Protein AF-A0A0F9HI04-F1 (afdb_monomer_lite)

pLDDT: mean 81.43, std 19.51, range [29.95, 98.75]

InterPro domains:
  IPR023366 ATP synthase subunit alpha, N-terminal domain-like superfamily [G3DSA:2.40.30.20] (235-305)
  IPR032418 Ubiquitin-activating enzyme E1, FCCH domain [PF16190] (52-118)
  IPR042302 Ubiquitin-activating enzyme E1, FCCH domain superfamily [G3DSA:2.40.30.180] (39-117)

Sequence (315 aa):
MAFERSVTNTYALSFENLRIRVFKGDADGSTNGDRIYETAINVDAITLPSGAVITISTDGSHGYETGDTVKFTSIGGTSELNGNEYVITRVDPDDFTLDGTDGDDFTAFTSGGTAKKVLEIHSPYLTADIPNLKVEHSADVMYITHSDYEPRRLSRTSDTAWTLEVTDIRTGPFREQNTDVNLTIAVAEIGGGGLAVDASVTLTAAGTNNTPFDSSTTAGHLPNESTTAITVFADYNGTVAGTTSVTAASHGLSTGDVVRISGTTSYNGQFTITKIDANDFHIFITFVADDATGEVVDVTAKSQTGALFKIVYAS

Organism: NCBI:txid412755

Secondary structure (DSSP, 8-state):
------SS-EEEEEEETTEEEEEEEPTTS--EEEEPB---EEEEEEE--TTS--EEEESS-----TT-EEEEES-BS-GGGBT-EEEEEE-SSSEEEETT--GGGSPPP-B-EEEEEB-EEE----TTTGGG-EEEEETTEEEEEETTEEEEEEEESSSS-EEEEE----SSSPPPP---TTS------SSSS-PPTTPPP-----STT-TT--TT-----------EEE-EEEE-TTTSTT-EEEE-TT----TT-EEEEES-SS--EEEE-EE-SSSEEEESS---SS---EEEEE-----------------

Foldseek 3Di:
DDPDFDLQWDWDWDDAFQKIWIFTAHSVNPDRGHFDWDDKFKFADWDADPPAWIKTFTPWFDPDAQQWKKAWDDFPQQCVRHPDIFGWHDDDRGMITGPPDGSVVTGDGDGMGIMTTGQMDGDNDGRVCVVQWDWDDDRQWIWIDDPVDAIWIWGDDDSRDIDIDRDDPVDDPDDPPPPDPVPDDDDDDPPPPDDDVPDDDDDDQDDPPSPPDDPPDPPDDPPDFDKFKWDDWAFPCVPPNQKIKTFGAQPVDAQQFWKAKDPKDPRGGIFRWHDPDRGMIMGRHGDDPRIDMTIITGPGPPPPPDDPPDDDDDD

Radius of gyration: 34.2 Å; chains: 1; bounding box: 74×44×92 Å

Structure (mmCIF, N/CA/C/O backbone):
data_AF-A0A0F9HI04-F1
#
_entry.id   AF-A0A0F9HI04-F1
#
loop_
_atom_site.group_PDB
_atom_site.id
_atom_site.type_symbol
_atom_site.label_atom_id
_atom_site.label_alt_id
_atom_site.label_comp_id
_atom_site.label_asym_id
_atom_site.label_entity_id
_atom_site.label_seq_id
_atom_site.pdbx_PDB_ins_code
_atom_site.Cartn_x
_atom_site.Cartn_y
_atom_site.Cartn_z
_atom_site.occupancy
_atom_site.B_iso_or_equiv
_atom_site.auth_seq_id
_atom_site.auth_comp_id
_atom_site.auth_asym_id
_atom_site.auth_atom_id
_atom_site.pdbx_PDB_model_num
ATOM 1 N N . MET A 1 1 ? 28.893 18.746 6.174 1.00 32.84 1 MET A N 1
ATOM 2 C CA . MET A 1 1 ? 27.610 18.570 6.881 1.00 32.84 1 MET A CA 1
ATOM 3 C C . MET A 1 1 ? 27.292 17.090 6.827 1.00 32.84 1 MET A C 1
ATOM 5 O O . MET A 1 1 ? 27.262 16.551 5.729 1.00 32.84 1 MET A O 1
ATOM 9 N N . ALA A 1 2 ? 27.225 16.423 7.978 1.00 29.95 2 ALA A N 1
ATOM 10 C CA . ALA A 1 2 ? 26.912 14.999 8.049 1.00 29.95 2 ALA A CA 1
ATOM 11 C C . ALA A 1 2 ? 25.396 14.809 7.910 1.00 29.95 2 ALA A C 1
ATOM 13 O O . ALA A 1 2 ? 24.624 15.633 8.395 1.00 29.95 2 ALA A O 1
ATOM 14 N N . PHE A 1 3 ? 24.981 13.750 7.222 1.00 29.98 3 PHE A N 1
ATOM 15 C CA . PHE A 1 3 ? 23.580 13.359 7.119 1.00 29.98 3 PHE A CA 1
ATOM 16 C C . PHE A 1 3 ? 23.172 12.718 8.454 1.00 29.98 3 PHE A C 1
ATOM 18 O O . PHE A 1 3 ? 23.361 11.520 8.657 1.00 29.98 3 PHE A O 1
ATOM 25 N N . GLU A 1 4 ? 22.705 13.517 9.412 1.00 36.00 4 GLU A N 1
ATOM 26 C CA . GLU A 1 4 ? 22.166 12.992 10.668 1.00 36.00 4 GLU A CA 1
ATOM 27 C C . GLU A 1 4 ? 20.695 12.614 10.465 1.00 36.00 4 GLU A C 1
ATOM 29 O O . GLU A 1 4 ? 19.841 13.461 10.206 1.00 36.00 4 GLU A O 1
ATOM 34 N N . ARG A 1 5 ? 20.403 11.311 10.553 1.00 46.19 5 ARG A N 1
ATOM 35 C CA . ARG A 1 5 ? 19.033 10.784 10.615 1.00 46.19 5 ARG A CA 1
ATOM 36 C C . ARG A 1 5 ? 18.274 11.458 11.767 1.00 46.19 5 ARG A C 1
ATOM 38 O O . ARG A 1 5 ? 18.822 11.589 12.860 1.00 46.19 5 ARG A O 1
ATOM 45 N N . SER A 1 6 ? 17.021 11.861 11.543 1.00 49.56 6 SER A N 1
ATOM 46 C CA . SER A 1 6 ? 16.173 12.398 12.616 1.00 49.56 6 SER A CA 1
ATOM 47 C C . SER A 1 6 ? 16.015 11.351 13.721 1.00 49.56 6 SER A C 1
ATOM 49 O O . SER A 1 6 ? 15.571 10.237 13.460 1.00 49.56 6 SER A O 1
ATOM 51 N N . VAL A 1 7 ? 16.383 11.709 14.952 1.00 51.72 7 VAL A N 1
ATOM 52 C CA . VAL A 1 7 ? 16.162 10.887 16.158 1.00 51.72 7 VAL A CA 1
ATOM 53 C C . VAL A 1 7 ? 14.795 11.150 16.803 1.00 51.72 7 VAL A C 1
ATOM 55 O O . VAL A 1 7 ? 14.449 10.516 17.789 1.00 51.72 7 VAL A O 1
ATOM 58 N N . THR A 1 8 ? 14.013 12.093 16.266 1.00 55.59 8 THR A N 1
ATOM 59 C CA . THR A 1 8 ? 12.757 12.569 16.873 1.00 55.59 8 THR A CA 1
ATOM 60 C C . THR A 1 8 ? 11.528 11.780 16.415 1.00 55.59 8 THR A C 1
ATOM 62 O O . THR A 1 8 ? 10.501 11.812 17.081 1.00 55.59 8 THR A O 1
ATOM 65 N N . ASN A 1 9 ? 11.618 11.073 15.285 1.00 64.56 9 ASN A N 1
ATOM 66 C CA . ASN A 1 9 ? 10.547 10.240 14.743 1.00 64.56 9 ASN A CA 1
ATOM 67 C C . ASN A 1 9 ? 11.081 8.831 14.492 1.00 64.56 9 ASN A C 1
ATOM 69 O O . ASN A 1 9 ? 11.587 8.533 13.411 1.00 64.56 9 ASN A O 1
ATOM 73 N N . THR A 1 10 ? 10.967 7.974 15.500 1.00 74.56 10 THR A N 1
ATOM 74 C CA . THR A 1 10 ? 11.297 6.553 15.373 1.00 74.56 10 THR A CA 1
ATOM 75 C C . THR A 1 10 ? 10.011 5.778 15.120 1.00 74.56 10 THR A C 1
ATOM 77 O O . THR A 1 10 ? 9.018 5.999 15.807 1.00 74.56 10 THR A O 1
ATOM 80 N N . TYR A 1 11 ? 10.017 4.874 14.142 1.00 81.56 11 TYR A N 1
ATOM 81 C CA . TYR A 1 11 ? 8.892 3.984 13.861 1.00 81.56 11 TYR A CA 1
ATOM 82 C C . TYR A 1 11 ? 9.339 2.532 13.954 1.00 81.56 11 TYR A C 1
ATOM 84 O O . TYR A 1 11 ? 10.427 2.188 13.492 1.00 81.56 11 TYR A O 1
ATOM 92 N N . ALA A 1 12 ? 8.478 1.686 14.508 1.00 83.62 12 ALA A N 1
ATOM 93 C CA . ALA A 1 12 ? 8.595 0.241 14.406 1.00 83.62 12 ALA A CA 1
ATOM 94 C C . ALA A 1 12 ? 7.476 -0.295 13.506 1.00 83.62 12 ALA A C 1
ATOM 96 O O . ALA A 1 12 ? 6.365 0.239 13.486 1.00 83.62 12 ALA A O 1
ATOM 97 N N . LEU A 1 13 ? 7.785 -1.346 12.751 1.00 88.81 13 LEU A N 1
ATOM 98 C CA . LEU A 1 13 ? 6.846 -2.014 11.857 1.00 88.81 13 LEU A CA 1
ATOM 99 C C . LEU A 1 13 ? 6.655 -3.457 12.319 1.00 88.81 13 LEU A C 1
ATOM 101 O O . LEU A 1 13 ? 7.635 -4.152 12.584 1.00 88.81 13 LEU A O 1
ATOM 105 N N . SER A 1 14 ? 5.404 -3.910 12.377 1.00 88.94 14 SER A N 1
ATOM 106 C CA . SER A 1 14 ? 5.073 -5.328 12.537 1.00 88.94 14 SER A CA 1
ATOM 107 C C . SER A 1 14 ? 4.536 -5.854 11.217 1.00 88.94 14 SER A C 1
ATOM 109 O O . SER A 1 14 ? 3.508 -5.378 10.736 1.00 88.94 14 SER A O 1
ATOM 111 N N . PHE A 1 15 ? 5.242 -6.817 10.632 1.00 91.94 15 PHE A N 1
ATOM 112 C CA . PHE A 1 15 ? 4.765 -7.568 9.479 1.00 91.94 15 PHE A CA 1
ATOM 113 C C . PHE A 1 15 ? 3.922 -8.733 9.993 1.00 91.94 15 PHE A C 1
ATOM 115 O O . PHE A 1 15 ? 4.396 -9.552 10.781 1.00 91.94 15 PHE A O 1
ATOM 122 N N . GLU A 1 16 ? 2.676 -8.807 9.541 1.00 89.81 16 GLU A N 1
ATOM 123 C CA . GLU A 1 16 ? 1.731 -9.874 9.863 1.00 89.81 16 GLU A CA 1
ATOM 124 C C . GLU A 1 16 ? 1.132 -10.442 8.572 1.00 89.81 16 GLU A C 1
ATOM 126 O O . GLU A 1 16 ? 1.406 -9.958 7.472 1.00 89.81 16 GLU A O 1
ATOM 131 N N . ASN A 1 17 ? 0.297 -11.476 8.696 1.00 92.44 17 ASN A N 1
ATOM 132 C CA . ASN A 1 17 ? -0.396 -12.046 7.548 1.00 92.44 17 ASN A CA 1
ATOM 133 C C . ASN A 1 17 ? -1.171 -10.966 6.783 1.00 92.44 17 ASN A C 1
ATOM 135 O O . ASN A 1 17 ? -2.138 -10.414 7.307 1.00 92.44 17 ASN A O 1
ATOM 139 N N . LEU A 1 18 ? -0.771 -10.708 5.541 1.00 93.44 18 LEU A N 1
ATOM 140 C CA . LEU A 1 18 ? -1.416 -9.784 4.609 1.00 93.44 18 LEU A CA 1
ATOM 141 C C . LEU A 1 18 ? -1.506 -8.318 5.073 1.00 93.44 18 LEU A C 1
ATOM 143 O O . LEU A 1 18 ? -2.248 -7.524 4.488 1.00 93.44 18 LEU A O 1
ATOM 147 N N . ARG A 1 19 ? -0.728 -7.910 6.087 1.00 92.44 19 ARG A N 1
ATOM 148 C CA . ARG A 1 19 ? -0.731 -6.524 6.586 1.00 92.44 19 ARG A CA 1
ATOM 149 C C . ARG A 1 19 ? 0.567 -6.104 7.270 1.00 92.44 19 ARG A C 1
ATOM 151 O O . ARG A 1 19 ? 1.323 -6.933 7.768 1.00 92.44 19 ARG A O 1
ATOM 158 N N . ILE A 1 20 ? 0.792 -4.796 7.330 1.00 93.38 20 ILE A N 1
ATOM 159 C CA . ILE A 1 20 ? 1.871 -4.157 8.087 1.00 93.38 20 ILE A CA 1
ATOM 160 C C . ILE A 1 20 ? 1.242 -3.160 9.063 1.00 93.38 20 ILE A C 1
ATOM 162 O O . ILE A 1 20 ? 0.434 -2.324 8.659 1.00 93.38 20 ILE A O 1
ATOM 166 N N . ARG A 1 21 ? 1.625 -3.234 10.340 1.00 89.12 21 ARG A N 1
ATOM 167 C CA . ARG A 1 21 ? 1.218 -2.279 11.383 1.00 89.12 21 ARG A CA 1
ATOM 168 C C . ARG A 1 21 ? 2.353 -1.336 11.734 1.00 89.12 21 ARG A C 1
ATOM 170 O O . ARG A 1 21 ? 3.513 -1.749 11.761 1.00 89.12 21 ARG A O 1
ATOM 177 N N . VAL A 1 22 ? 1.998 -0.094 12.051 1.00 88.88 22 VAL A N 1
ATOM 178 C CA . VAL A 1 22 ? 2.948 0.971 12.380 1.00 88.88 22 VAL A CA 1
ATOM 179 C C . VAL A 1 22 ? 2.833 1.350 13.852 1.00 88.88 22 VAL A C 1
ATOM 181 O O . VAL A 1 22 ? 1.741 1.582 14.372 1.00 88.88 22 VAL A O 1
ATOM 184 N N . PHE A 1 23 ? 3.983 1.453 14.507 1.00 85.69 23 PHE A N 1
ATOM 185 C CA . PHE A 1 23 ? 4.125 1.890 15.888 1.00 85.69 23 PHE A CA 1
ATOM 186 C C . PHE A 1 23 ? 5.043 3.103 15.911 1.00 85.69 23 PHE A C 1
ATOM 188 O O . PHE A 1 23 ? 6.083 3.103 15.246 1.00 85.69 23 PHE A O 1
ATOM 195 N N . LYS A 1 24 ? 4.677 4.134 16.668 1.00 80.31 24 LYS A N 1
ATOM 196 C CA . LYS A 1 24 ? 5.524 5.311 16.860 1.00 80.31 24 LYS A CA 1
ATOM 197 C C . LYS A 1 24 ? 6.297 5.147 18.164 1.00 80.31 24 LYS A C 1
ATOM 199 O O . LYS A 1 24 ? 5.698 4.934 19.212 1.00 80.31 24 LYS A O 1
ATOM 204 N N . GLY A 1 25 ? 7.620 5.206 18.080 1.00 70.88 25 GLY A N 1
ATOM 205 C CA . GLY A 1 25 ? 8.491 5.266 19.246 1.00 70.88 25 GLY A CA 1
ATOM 206 C C . GLY A 1 25 ? 8.497 6.669 19.843 1.00 70.88 25 GLY A C 1
ATOM 207 O O . GLY A 1 25 ? 8.408 7.663 19.113 1.00 70.88 25 GLY A O 1
ATOM 208 N N . ASP A 1 26 ? 8.627 6.741 21.163 1.00 64.62 26 ASP A N 1
ATOM 209 C CA . ASP A 1 26 ? 8.771 8.013 21.864 1.00 64.62 26 ASP A CA 1
ATOM 210 C C . ASP A 1 26 ? 10.111 8.683 21.534 1.00 64.62 26 ASP A C 1
ATOM 212 O O . ASP A 1 26 ? 11.104 8.031 21.196 1.00 64.62 26 ASP A O 1
ATOM 216 N N . ALA A 1 27 ? 10.145 10.014 21.646 1.00 57.53 27 ALA A N 1
ATOM 217 C CA . ALA A 1 27 ? 11.319 10.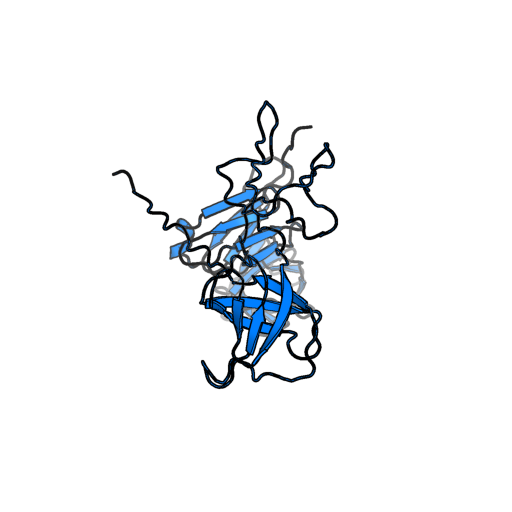827 21.320 1.00 57.53 27 ALA A CA 1
ATOM 218 C C . ALA A 1 27 ? 12.558 10.508 22.185 1.00 57.53 27 ALA A C 1
ATOM 220 O O . ALA A 1 27 ? 13.668 10.895 21.821 1.00 57.53 27 ALA A O 1
ATOM 221 N N . ASP A 1 28 ? 12.380 9.824 23.319 1.00 57.31 28 ASP A N 1
ATOM 222 C CA . ASP A 1 28 ? 13.443 9.420 24.244 1.00 57.31 28 ASP A CA 1
ATOM 223 C C . ASP A 1 28 ? 13.901 7.956 24.068 1.00 57.31 28 ASP A C 1
ATOM 225 O O . ASP A 1 28 ? 14.837 7.525 24.743 1.00 57.31 28 ASP A O 1
ATOM 229 N N . GLY A 1 29 ? 13.280 7.194 23.157 1.00 55.16 29 GLY A N 1
ATOM 230 C CA . GLY A 1 29 ? 13.602 5.785 22.908 1.00 55.16 29 GLY A CA 1
ATOM 231 C C . GLY A 1 29 ? 13.249 4.830 24.057 1.00 55.16 29 GLY A C 1
ATOM 232 O O . GLY A 1 29 ? 13.703 3.687 24.045 1.00 55.16 29 GLY A O 1
ATOM 233 N N . SER A 1 30 ? 12.467 5.281 25.044 1.00 53.16 30 SER A N 1
ATOM 234 C CA . SER A 1 30 ? 12.086 4.513 26.239 1.00 53.16 30 SER A CA 1
ATOM 235 C C . SER A 1 30 ? 11.068 3.402 25.941 1.00 53.16 30 SER A C 1
ATOM 237 O O . SER A 1 30 ? 11.031 2.379 26.630 1.00 53.16 30 SER A O 1
ATOM 239 N N . THR A 1 31 ? 10.280 3.554 24.874 1.00 51.88 31 THR A N 1
ATOM 240 C CA . THR A 1 31 ? 9.170 2.653 24.545 1.00 51.88 31 THR A CA 1
ATOM 241 C C . THR A 1 31 ? 9.082 2.391 23.037 1.00 51.88 31 THR A C 1
ATOM 243 O O . THR A 1 31 ? 8.932 3.310 22.235 1.00 51.88 31 THR A O 1
ATOM 246 N N . ASN A 1 32 ? 9.119 1.111 22.644 1.00 53.75 32 ASN A N 1
ATOM 247 C CA . ASN A 1 32 ? 8.351 0.639 21.486 1.00 53.75 32 ASN A CA 1
ATOM 248 C C . ASN A 1 32 ? 6.916 0.491 22.015 1.00 53.75 32 ASN A C 1
ATOM 250 O O . ASN A 1 32 ? 6.660 -0.446 22.759 1.00 53.75 32 ASN A O 1
ATOM 254 N N . GLY A 1 33 ? 5.933 1.345 21.796 1.00 63.59 33 GLY A N 1
ATOM 255 C CA . GLY A 1 33 ? 5.662 2.334 20.772 1.00 63.59 33 GLY A CA 1
ATOM 256 C C . GLY A 1 33 ? 4.143 2.256 20.619 1.00 63.59 33 GLY A C 1
ATOM 257 O O . GLY A 1 33 ? 3.611 1.156 20.445 1.00 63.59 33 GLY A O 1
ATOM 258 N N . ASP A 1 34 ? 3.423 3.361 20.772 1.00 74.25 34 ASP A N 1
ATOM 259 C CA . ASP A 1 34 ? 1.970 3.320 20.617 1.00 74.25 34 ASP A CA 1
ATOM 260 C C . ASP A 1 34 ? 1.629 2.988 19.161 1.00 74.25 34 ASP A C 1
ATOM 262 O O . ASP A 1 34 ? 2.276 3.468 18.220 1.00 74.25 34 ASP A O 1
ATOM 266 N N . ARG A 1 35 ? 0.602 2.151 18.964 1.00 86.81 35 ARG A N 1
ATOM 267 C CA . ARG A 1 35 ? 0.029 1.943 17.631 1.00 86.81 35 ARG A CA 1
ATOM 268 C C . ARG A 1 35 ? -0.376 3.285 17.043 1.00 86.81 35 ARG A C 1
ATOM 270 O O . ARG A 1 35 ? -0.887 4.157 17.747 1.00 86.81 35 ARG A O 1
ATOM 277 N N . ILE A 1 36 ? -0.182 3.432 15.742 1.00 90.75 36 ILE A N 1
ATOM 278 C CA . ILE A 1 36 ? -0.755 4.556 15.013 1.00 90.75 36 ILE A CA 1
ATOM 279 C C . ILE A 1 36 ? -2.204 4.226 14.684 1.00 90.75 36 ILE A C 1
ATOM 281 O O . ILE A 1 36 ? -2.541 3.086 14.370 1.00 90.75 36 ILE A O 1
ATOM 285 N N . TYR A 1 37 ? -3.056 5.236 14.780 1.00 93.00 37 TYR A N 1
ATOM 286 C CA . TYR A 1 37 ? -4.473 5.131 14.478 1.00 93.00 37 TYR A CA 1
ATOM 287 C C . TYR A 1 37 ? -4.823 6.092 13.350 1.00 93.00 37 TYR A C 1
ATOM 289 O O . TYR A 1 37 ? -4.182 7.133 13.184 1.00 93.00 37 TYR A O 1
ATOM 297 N N . GLU A 1 38 ? -5.859 5.743 12.603 1.00 94.19 38 GLU A N 1
ATOM 298 C CA . GLU A 1 38 ? -6.522 6.645 11.674 1.00 94.19 38 GLU A CA 1
ATOM 299 C C . GLU A 1 38 ? -7.247 7.773 12.428 1.00 94.19 38 GLU A C 1
ATOM 301 O O . GLU A 1 38 ? -7.284 7.823 13.666 1.00 94.19 38 GLU A O 1
ATOM 306 N N . THR A 1 39 ? -7.805 8.720 11.674 1.00 93.75 39 THR A N 1
ATOM 307 C CA . THR A 1 39 ? -8.600 9.807 12.243 1.00 93.75 39 THR A CA 1
ATOM 308 C C . THR A 1 39 ? -9.768 9.239 13.043 1.00 93.75 39 THR A C 1
ATOM 310 O O . THR A 1 39 ? -10.487 8.359 12.581 1.00 93.75 39 THR A O 1
ATOM 313 N N . ALA A 1 40 ? -9.942 9.748 14.261 1.00 96.12 40 ALA A N 1
ATOM 314 C CA . ALA A 1 40 ? -11.027 9.323 15.126 1.00 96.12 40 ALA A CA 1
ATOM 315 C C . ALA A 1 40 ? -12.386 9.789 14.585 1.00 96.12 40 ALA A C 1
ATOM 317 O O . ALA A 1 40 ? -12.504 10.904 14.075 1.00 96.12 40 ALA A O 1
ATOM 318 N N . ILE A 1 41 ? -13.400 8.950 14.771 1.00 97.31 41 ILE A N 1
ATOM 319 C CA . ILE A 1 41 ? -14.811 9.244 14.503 1.00 97.31 41 ILE A CA 1
ATOM 320 C C . ILE A 1 41 ? -15.584 9.285 15.821 1.00 97.31 41 ILE A C 1
ATOM 322 O O . ILE A 1 41 ? -15.122 8.723 16.823 1.00 97.31 41 ILE A O 1
ATOM 326 N N . ASN A 1 42 ? -16.749 9.933 15.840 1.00 98.38 42 ASN A N 1
ATOM 327 C CA . ASN A 1 42 ? -17.548 10.007 17.057 1.00 98.38 42 ASN A CA 1
ATOM 328 C C . ASN A 1 42 ? -18.474 8.793 17.174 1.00 98.38 42 ASN A C 1
ATOM 330 O O . ASN A 1 42 ? -19.027 8.297 16.194 1.00 98.38 42 ASN A O 1
ATOM 334 N N . VAL A 1 43 ? -18.648 8.332 18.409 1.00 98.44 43 VAL A N 1
ATOM 335 C CA . VAL A 1 43 ? -19.658 7.336 18.771 1.00 98.44 43 VAL A CA 1
ATOM 336 C C . VAL A 1 43 ? -20.919 8.081 19.193 1.00 98.44 43 VAL A C 1
ATOM 338 O O . VAL A 1 43 ? -20.863 8.879 20.133 1.00 98.44 43 VAL A O 1
ATOM 341 N N . ASP A 1 44 ? -22.031 7.814 18.511 1.00 98.12 44 ASP A N 1
ATOM 342 C CA . ASP A 1 44 ? -23.338 8.425 18.774 1.00 98.12 44 ASP A CA 1
ATOM 343 C C . ASP A 1 44 ? -24.127 7.617 19.813 1.00 98.12 44 ASP A C 1
ATOM 345 O O . ASP A 1 44 ? -24.633 8.167 20.795 1.00 98.12 44 ASP A O 1
ATOM 349 N N . ALA A 1 45 ? -24.151 6.290 19.660 1.00 98.25 45 ALA A N 1
ATOM 350 C CA . ALA A 1 45 ? -24.859 5.396 20.566 1.00 98.25 45 ALA A CA 1
ATOM 351 C C . ALA A 1 45 ? -24.145 4.052 20.751 1.00 98.25 45 ALA A C 1
ATOM 353 O O . ALA A 1 45 ? -23.373 3.599 19.907 1.00 98.25 45 ALA A O 1
ATOM 354 N N . ILE A 1 46 ? -24.434 3.398 21.876 1.00 98.50 46 ILE A N 1
ATOM 355 C CA . ILE A 1 46 ? -24.022 2.023 22.157 1.00 98.50 46 ILE A CA 1
ATOM 356 C C . ILE A 1 46 ? -25.249 1.248 22.631 1.00 98.50 46 ILE A C 1
ATOM 358 O O . ILE A 1 46 ? -25.895 1.629 23.610 1.00 98.50 46 ILE A O 1
ATOM 362 N N . THR A 1 47 ? -25.554 0.147 21.948 1.00 98.06 47 THR A N 1
ATOM 363 C CA . THR A 1 47 ? -26.650 -0.759 22.306 1.00 98.06 47 THR A CA 1
ATOM 364 C C . THR A 1 47 ? -26.083 -2.011 22.968 1.00 98.06 47 THR A C 1
ATOM 366 O O . THR A 1 47 ? -25.265 -2.715 22.377 1.00 98.06 47 THR A O 1
ATOM 369 N N . LEU A 1 48 ? -26.541 -2.291 24.193 1.00 97.56 48 LEU A N 1
ATOM 370 C CA . LEU A 1 48 ? -26.073 -3.385 25.056 1.00 97.56 48 LEU A CA 1
ATOM 371 C C . LEU A 1 48 ? -27.212 -4.386 25.325 1.00 97.56 48 LEU A C 1
ATOM 373 O O . LEU A 1 48 ? -27.819 -4.359 26.399 1.00 97.56 48 LEU A O 1
ATOM 377 N N . PRO A 1 49 ? -27.594 -5.223 24.348 1.00 95.81 49 PRO A N 1
ATOM 378 C CA . PRO A 1 49 ? -28.622 -6.230 24.570 1.00 95.81 49 PRO A CA 1
ATOM 379 C C . PRO A 1 49 ? -28.071 -7.352 25.465 1.00 95.81 49 PRO A C 1
ATOM 381 O O . PRO A 1 49 ? -27.027 -7.926 25.176 1.00 95.81 49 PRO A O 1
ATOM 384 N N . SER A 1 50 ? -28.782 -7.685 26.546 1.00 95.56 50 SER A N 1
ATOM 385 C CA . SER A 1 50 ? -28.357 -8.757 27.460 1.00 95.56 50 SER A CA 1
ATOM 386 C C . SER A 1 50 ? -28.261 -10.106 26.735 1.00 95.56 50 SER A C 1
ATOM 388 O O . SER A 1 50 ? -29.176 -10.479 25.992 1.00 95.56 50 SER A O 1
ATOM 390 N N . GLY A 1 51 ? -27.147 -10.817 26.930 1.00 94.38 51 GLY A N 1
ATOM 391 C CA . GLY A 1 51 ? -26.816 -12.080 26.267 1.00 94.38 51 GLY A CA 1
ATOM 392 C C . GLY A 1 51 ? -26.609 -12.005 24.749 1.00 94.38 51 GLY A C 1
ATOM 393 O O . GLY A 1 51 ? -26.640 -13.044 24.084 1.00 94.38 51 GLY A O 1
ATOM 394 N N . ALA A 1 52 ? -26.457 -10.810 24.173 1.00 96.50 52 ALA A N 1
ATOM 395 C CA . ALA A 1 52 ? -26.251 -10.619 22.742 1.00 96.50 52 ALA A CA 1
ATOM 396 C C . ALA A 1 52 ? -25.144 -9.597 22.457 1.00 96.50 52 ALA A C 1
ATOM 398 O O . ALA A 1 52 ? -24.790 -8.780 23.303 1.00 96.50 52 ALA A O 1
ATOM 399 N N . VAL A 1 53 ? -24.592 -9.659 21.244 1.00 96.88 53 VAL A N 1
ATOM 400 C CA . VAL A 1 53 ? -23.445 -8.837 20.849 1.00 96.88 53 VAL A CA 1
ATOM 401 C C . VAL A 1 53 ? -23.750 -7.340 20.982 1.00 96.88 53 VAL A C 1
ATOM 403 O O . VAL A 1 53 ? -24.821 -6.861 20.597 1.00 96.88 53 VAL A O 1
ATOM 406 N N . ILE A 1 54 ? -22.789 -6.600 21.527 1.00 97.62 54 ILE A N 1
ATOM 407 C CA . ILE A 1 54 ? -22.810 -5.137 21.591 1.00 97.62 54 ILE A CA 1
ATOM 408 C C . ILE A 1 54 ? -22.808 -4.535 20.181 1.00 97.62 54 ILE A C 1
ATOM 410 O O . ILE A 1 54 ? -22.086 -4.998 19.300 1.00 97.62 54 ILE A O 1
ATOM 414 N N . THR A 1 55 ? -23.588 -3.472 19.976 1.00 98.25 55 THR A N 1
ATOM 415 C CA . THR A 1 55 ? -23.569 -2.669 18.740 1.00 98.25 55 THR A CA 1
ATOM 416 C C . THR A 1 55 ? -23.120 -1.246 19.047 1.00 98.25 55 THR A C 1
ATOM 418 O O . THR A 1 55 ? -23.606 -0.632 19.999 1.00 98.25 55 THR A O 1
ATOM 421 N N . ILE A 1 56 ? -22.196 -0.733 18.241 1.00 98.62 56 ILE A N 1
ATOM 422 C CA . ILE A 1 56 ? -21.696 0.638 18.269 1.00 98.62 56 ILE A CA 1
ATOM 423 C C . ILE A 1 56 ? -22.253 1.364 17.049 1.00 98.62 56 ILE A C 1
ATOM 425 O O . ILE A 1 56 ? -22.037 0.902 15.930 1.00 98.62 56 ILE A O 1
ATOM 429 N N . SER A 1 57 ? -22.908 2.498 17.283 1.00 98.38 57 SER A N 1
ATOM 430 C CA . SER A 1 57 ? -23.414 3.394 16.243 1.00 98.38 57 SER A CA 1
ATOM 431 C C . SER A 1 57 ? -22.602 4.681 16.226 1.00 98.38 57 SER A C 1
ATOM 433 O O . SER A 1 57 ? -22.346 5.279 17.280 1.00 98.38 57 SER A O 1
ATOM 435 N N . THR A 1 58 ? -22.185 5.121 15.045 1.00 98.31 58 THR A N 1
ATOM 436 C CA . THR A 1 58 ? -21.381 6.336 14.855 1.00 98.31 58 THR A CA 1
ATOM 437 C C . THR A 1 58 ? -22.232 7.496 14.346 1.00 98.31 58 THR A C 1
ATOM 439 O O . THR A 1 58 ? -23.331 7.304 13.838 1.00 98.31 58 THR A O 1
ATOM 442 N N . ASP A 1 59 ? -21.743 8.732 14.478 1.00 96.44 59 ASP A N 1
ATOM 443 C CA . ASP A 1 59 ? -22.475 9.947 14.061 1.00 96.44 59 ASP A CA 1
ATOM 444 C C . ASP A 1 59 ? -22.530 10.165 12.532 1.00 96.44 59 ASP A C 1
ATOM 446 O O . ASP A 1 59 ? -22.948 11.216 12.039 1.00 96.44 59 ASP A O 1
ATOM 450 N N . GLY A 1 60 ? -22.105 9.153 11.781 1.00 95.31 60 GLY A N 1
ATOM 451 C CA . GLY A 1 60 ? -22.082 9.065 10.333 1.00 95.31 60 GLY A CA 1
ATOM 452 C C . GLY A 1 60 ? -21.194 7.908 9.882 1.00 95.31 60 GLY A C 1
ATOM 453 O O . GLY A 1 60 ? -20.643 7.175 10.707 1.00 95.31 60 GLY A O 1
ATOM 454 N N . SER A 1 61 ? -21.020 7.787 8.565 1.00 96.94 61 SER A N 1
ATOM 455 C CA . SER A 1 61 ? -20.336 6.640 7.966 1.00 96.94 61 SER A CA 1
ATOM 456 C C . SER A 1 61 ? -18.897 6.498 8.462 1.00 96.94 61 SER A C 1
ATOM 458 O O . SER A 1 61 ? -18.066 7.377 8.226 1.00 96.94 61 SER A O 1
ATOM 460 N N . HIS A 1 62 ? -18.572 5.350 9.057 1.00 96.31 62 HIS A N 1
ATOM 461 C CA . HIS A 1 62 ? -17.279 5.105 9.698 1.00 96.31 62 HIS A CA 1
ATOM 462 C C . HIS A 1 62 ? -16.163 4.674 8.738 1.00 96.31 62 HIS A C 1
ATOM 464 O O . HIS A 1 62 ? -14.986 4.872 9.027 1.00 96.31 62 HIS A O 1
ATOM 470 N N . GLY A 1 63 ? -16.494 4.042 7.606 1.00 95.50 63 GLY A N 1
ATOM 471 C CA . GLY A 1 63 ? -15.506 3.534 6.636 1.00 95.50 63 GLY A CA 1
ATOM 472 C C . GLY A 1 63 ? -14.694 2.308 7.089 1.00 95.50 63 GLY A C 1
ATOM 473 O O . GLY A 1 63 ? -13.923 1.769 6.301 1.00 95.50 63 GLY A O 1
ATOM 474 N N . TYR A 1 64 ? -14.864 1.856 8.334 1.00 96.81 64 TYR A N 1
ATOM 475 C CA . TYR A 1 64 ? -14.333 0.582 8.832 1.00 96.81 64 TYR A CA 1
ATOM 476 C C . TYR A 1 64 ? -14.968 -0.639 8.157 1.00 96.81 64 TYR A C 1
ATOM 478 O O . TYR A 1 64 ? -16.121 -0.590 7.736 1.00 96.81 64 TYR A O 1
ATOM 486 N N . GLU A 1 65 ? -14.227 -1.743 8.119 1.00 96.38 65 GLU A N 1
ATOM 487 C CA . GLU A 1 65 ? -14.630 -3.035 7.568 1.00 96.38 65 GLU A CA 1
ATOM 488 C C . GLU A 1 65 ? -14.506 -4.158 8.613 1.00 96.38 65 GLU A C 1
ATOM 490 O O . GLU A 1 65 ? -13.814 -4.036 9.625 1.00 96.38 65 GLU A O 1
ATOM 495 N N . THR A 1 66 ? -15.180 -5.285 8.367 1.00 97.38 66 THR A N 1
ATOM 496 C CA . THR A 1 66 ? -15.090 -6.468 9.243 1.00 97.38 66 THR A CA 1
ATOM 497 C C . THR A 1 66 ? -13.643 -6.951 9.363 1.00 97.38 66 THR A C 1
ATOM 499 O O . THR A 1 66 ? -12.968 -7.158 8.354 1.00 97.38 66 THR A O 1
ATOM 502 N N . GLY A 1 67 ? -13.189 -7.179 10.596 1.00 95.12 67 GLY A N 1
ATOM 503 C CA . GLY A 1 67 ? -11.821 -7.574 10.932 1.00 95.12 67 GLY A CA 1
ATOM 504 C C . GLY A 1 67 ? -10.898 -6.410 11.309 1.00 95.12 67 GLY A C 1
ATOM 505 O O . GLY A 1 67 ? -9.788 -6.660 11.790 1.00 95.12 67 GLY A O 1
ATOM 506 N N . ASP A 1 68 ? -11.340 -5.159 11.145 1.00 96.06 68 ASP A N 1
ATOM 507 C CA . ASP A 1 68 ? -10.599 -3.996 11.632 1.00 96.06 68 ASP A CA 1
ATOM 508 C C . ASP A 1 68 ? -10.485 -4.011 13.163 1.00 96.06 68 ASP A C 1
ATOM 510 O O . ASP A 1 68 ? -11.333 -4.549 13.873 1.00 96.06 68 ASP A O 1
ATOM 514 N N . THR A 1 69 ? -9.413 -3.413 13.688 1.00 96.50 69 THR A N 1
ATOM 515 C CA . THR A 1 69 ? -9.217 -3.232 15.133 1.00 96.50 69 THR A CA 1
ATOM 516 C C . THR A 1 69 ? -9.418 -1.768 15.503 1.00 96.50 69 THR A C 1
ATOM 518 O O . THR A 1 69 ? -8.756 -0.897 14.938 1.00 96.50 69 THR A O 1
ATOM 521 N N . VAL A 1 70 ? -10.291 -1.487 16.471 1.00 97.75 70 VAL A N 1
ATOM 522 C CA . VAL A 1 70 ? -10.623 -0.124 16.912 1.00 97.75 70 VAL A CA 1
ATOM 523 C C . VAL A 1 70 ? -10.303 0.085 18.386 1.00 97.75 70 VAL A C 1
ATOM 525 O O . VAL A 1 70 ? -10.415 -0.836 19.193 1.00 97.75 70 VAL A O 1
ATOM 528 N N . LYS A 1 71 ? -9.929 1.315 18.744 1.00 96.81 71 LYS A N 1
ATOM 529 C CA . LYS A 1 71 ? -9.716 1.759 20.125 1.00 96.81 71 LYS A CA 1
ATOM 530 C C . LYS A 1 71 ? -10.700 2.856 20.493 1.00 96.81 71 LYS A C 1
ATOM 532 O O . LYS A 1 71 ? -10.895 3.791 19.715 1.00 96.81 71 LYS A O 1
ATOM 537 N N . PHE A 1 72 ? -11.241 2.778 21.705 1.00 97.75 72 PHE A N 1
ATOM 538 C CA . PHE A 1 72 ? -12.185 3.763 22.229 1.00 97.75 72 PHE A CA 1
ATOM 539 C C . PHE A 1 72 ? -11.523 4.758 23.180 1.00 97.75 72 PHE A C 1
ATOM 541 O O . PHE A 1 72 ? -10.545 4.452 23.874 1.00 97.75 72 PHE A O 1
ATOM 548 N N . THR A 1 73 ? -12.043 5.981 23.208 1.00 97.31 73 THR A N 1
ATOM 549 C CA . THR A 1 73 ? -11.613 7.033 24.132 1.00 97.31 73 THR A CA 1
ATOM 550 C C . THR A 1 73 ? -12.802 7.889 24.557 1.00 97.31 73 THR A C 1
ATOM 552 O O . THR A 1 73 ? -13.636 8.271 23.740 1.00 97.31 73 THR A O 1
ATOM 555 N N . SER A 1 74 ? -12.844 8.227 25.846 1.00 97.50 74 SER A N 1
ATOM 556 C CA . SER A 1 74 ? -13.842 9.112 26.455 1.00 97.50 74 SER A CA 1
ATOM 557 C C . SER A 1 74 ? -15.305 8.659 26.341 1.00 97.50 74 SER A C 1
ATOM 559 O O . SER A 1 74 ? -16.184 9.506 26.438 1.00 97.50 74 SER A O 1
ATOM 561 N N . ILE A 1 75 ? -15.579 7.358 26.191 1.00 98.31 75 ILE A N 1
ATOM 562 C CA . ILE A 1 75 ? -16.939 6.802 26.261 1.00 98.31 75 ILE A CA 1
ATOM 563 C C . ILE A 1 75 ? -17.481 6.941 27.688 1.00 98.31 75 ILE A C 1
ATOM 565 O O . ILE A 1 75 ? -16.832 6.503 28.646 1.00 98.31 75 ILE A O 1
ATOM 569 N N . GLY A 1 76 ? -18.657 7.554 27.832 1.00 97.81 76 GLY A N 1
ATOM 570 C CA . GLY A 1 76 ? -19.342 7.739 29.110 1.00 97.81 76 GLY A CA 1
ATOM 571 C C . GLY A 1 76 ? -20.315 6.605 29.427 1.00 97.81 76 GLY A C 1
ATOM 572 O O . GLY A 1 76 ? -21.053 6.128 28.564 1.00 97.81 76 GLY A O 1
ATOM 573 N N . GLY A 1 77 ? -20.351 6.190 30.695 1.00 97.19 77 GLY A N 1
ATOM 574 C CA . GLY A 1 77 ? -21.167 5.057 31.130 1.00 97.19 77 GLY A CA 1
ATOM 575 C C . GLY A 1 77 ? -20.409 3.759 30.903 1.00 97.19 77 GLY A C 1
ATOM 576 O O . GLY A 1 77 ? -19.779 3.286 31.841 1.00 97.19 77 GLY A O 1
ATOM 577 N N . THR A 1 78 ? -20.357 3.299 29.649 1.00 97.81 78 THR A N 1
ATOM 578 C CA . THR A 1 78 ? -19.645 2.102 29.144 1.00 97.81 78 THR A CA 1
ATOM 579 C C . THR A 1 78 ? -18.119 2.306 29.126 1.00 97.81 78 THR A C 1
ATOM 581 O O . THR A 1 78 ? -17.443 2.242 28.096 1.00 97.81 78 THR A O 1
ATOM 584 N N . SER A 1 79 ? -17.569 2.673 30.282 1.00 96.56 79 SER A N 1
ATOM 585 C CA . SER A 1 79 ? -16.199 3.166 30.435 1.00 96.56 79 SER A CA 1
ATOM 586 C C . SER A 1 79 ? -15.124 2.089 30.264 1.00 96.56 79 SER A C 1
ATOM 588 O O . SER A 1 79 ? -13.970 2.427 30.003 1.00 96.56 79 SER A O 1
ATOM 590 N N . GLU A 1 80 ? -15.501 0.814 30.351 1.00 97.06 80 GLU A N 1
ATOM 591 C CA . GLU A 1 80 ? -14.643 -0.363 30.189 1.00 97.06 80 GLU A CA 1
ATOM 592 C C . GLU A 1 80 ? -14.116 -0.506 28.750 1.00 97.06 80 GLU A C 1
ATOM 594 O O . GLU A 1 80 ? -13.105 -1.170 28.510 1.00 97.06 80 GLU A O 1
ATOM 599 N N . LEU A 1 81 ? -14.751 0.162 27.780 1.00 97.12 81 LEU A N 1
ATOM 600 C CA . LEU A 1 81 ? -14.228 0.267 26.417 1.00 97.12 81 LEU A CA 1
ATOM 601 C C . LEU A 1 81 ? -12.958 1.124 26.342 1.00 97.12 81 LEU A C 1
ATOM 603 O O . LEU A 1 81 ? -12.095 0.886 25.496 1.00 97.12 81 LEU A O 1
ATOM 607 N N . ASN A 1 82 ? -12.829 2.134 27.205 1.00 97.06 82 ASN A N 1
ATOM 608 C CA . ASN A 1 82 ? -11.795 3.152 27.067 1.00 97.06 82 ASN A CA 1
ATOM 609 C C . ASN A 1 82 ? -10.391 2.573 27.254 1.00 97.06 82 ASN A C 1
ATOM 611 O O . ASN A 1 82 ? -10.080 1.958 28.270 1.00 97.06 82 ASN A O 1
ATOM 615 N N . GLY A 1 83 ? -9.514 2.837 26.284 1.00 92.06 83 GLY A N 1
ATOM 616 C CA . GLY A 1 83 ? -8.125 2.377 26.317 1.00 92.06 83 GLY A CA 1
ATOM 617 C C . GLY A 1 83 ? -7.910 0.959 25.778 1.00 92.06 83 GLY A C 1
ATOM 618 O O . GLY A 1 83 ? -6.768 0.634 25.446 1.00 92.06 83 GLY A O 1
ATOM 619 N N . ASN A 1 84 ? -8.981 0.182 25.608 1.00 94.00 84 ASN A N 1
ATOM 620 C CA . ASN A 1 84 ? -8.948 -1.176 25.075 1.00 94.00 84 ASN A CA 1
ATOM 621 C C . ASN A 1 84 ? -9.148 -1.193 23.552 1.00 94.00 84 ASN A C 1
ATOM 623 O O . ASN A 1 84 ? -9.726 -0.269 22.971 1.00 94.00 84 ASN A O 1
ATOM 627 N N . GLU A 1 85 ? -8.634 -2.244 22.915 1.00 95.19 85 GLU A N 1
ATOM 628 C CA . GLU A 1 85 ? -8.762 -2.501 21.480 1.00 95.19 85 GLU A CA 1
ATOM 629 C C . GLU A 1 85 ? -9.674 -3.698 21.228 1.00 95.19 85 GLU A C 1
ATOM 631 O O . GLU A 1 85 ? -9.567 -4.711 21.919 1.00 95.19 85 GLU A O 1
ATOM 636 N N . TYR A 1 86 ? -10.520 -3.594 20.207 1.00 97.50 86 TYR A N 1
ATOM 637 C CA . TYR A 1 86 ? -11.485 -4.626 19.840 1.00 97.50 86 TYR A CA 1
ATOM 638 C C . TYR A 1 86 ? -11.446 -4.875 18.337 1.00 97.50 86 TYR A C 1
ATOM 640 O O . TYR A 1 86 ? -11.347 -3.927 17.556 1.00 97.50 86 TYR A O 1
ATOM 648 N N . VAL A 1 87 ? -11.524 -6.146 17.939 1.00 97.50 87 VAL A N 1
ATOM 649 C CA . VAL A 1 87 ? -11.808 -6.520 16.548 1.00 97.50 87 VAL A CA 1
ATOM 650 C C . VAL A 1 87 ? -13.299 -6.321 16.305 1.00 97.50 87 VAL A C 1
ATOM 652 O O . VAL A 1 87 ? -14.098 -6.579 17.207 1.00 97.50 87 VAL A O 1
ATOM 655 N N . ILE A 1 88 ? -13.664 -5.827 15.125 1.00 98.44 88 ILE A N 1
ATOM 656 C CA . ILE A 1 88 ? -15.053 -5.507 14.802 1.00 98.44 88 ILE A CA 1
ATOM 657 C C . ILE A 1 88 ? -15.635 -6.405 13.712 1.00 98.44 88 ILE A C 1
ATOM 659 O O . ILE A 1 88 ? -14.935 -6.828 12.788 1.00 98.44 88 ILE A O 1
ATOM 663 N N . THR A 1 89 ? -16.954 -6.566 13.751 1.00 98.50 89 THR A N 1
ATOM 664 C CA . THR A 1 89 ? -17.752 -7.027 12.613 1.00 98.50 89 THR A CA 1
ATOM 665 C C . THR A 1 89 ? -18.625 -5.877 12.130 1.00 98.50 89 THR A C 1
ATOM 667 O O . THR A 1 89 ? -19.408 -5.308 12.888 1.00 98.50 89 THR A O 1
ATOM 670 N N . ARG A 1 90 ? -18.486 -5.509 10.857 1.00 98.25 90 ARG A N 1
ATOM 671 C CA . ARG A 1 90 ? -19.266 -4.427 10.255 1.00 98.25 90 ARG A CA 1
ATOM 672 C C . ARG A 1 90 ? -20.715 -4.871 10.054 1.00 98.25 90 ARG A C 1
ATOM 674 O O . ARG A 1 90 ? -20.951 -5.925 9.465 1.00 98.25 90 ARG A O 1
ATOM 681 N N . VAL A 1 91 ? -21.665 -4.037 10.477 1.00 98.19 91 VAL A N 1
ATOM 682 C CA . VAL A 1 91 ? -23.100 -4.254 10.246 1.00 98.19 91 VAL A CA 1
ATOM 683 C C . VAL A 1 91 ? -23.537 -3.490 9.001 1.00 98.19 91 VAL A C 1
ATOM 685 O O . VAL A 1 91 ? -24.060 -4.090 8.061 1.00 98.19 91 VAL A O 1
ATOM 688 N N . ASP A 1 92 ? -23.253 -2.191 8.952 1.00 98.19 92 ASP A N 1
ATOM 689 C CA . ASP A 1 92 ? -23.569 -1.317 7.821 1.00 98.19 92 ASP A CA 1
ATOM 690 C C . ASP A 1 92 ? -22.567 -0.131 7.762 1.00 98.19 92 ASP A C 1
ATOM 692 O O . ASP A 1 92 ? -21.435 -0.304 8.215 1.00 98.19 92 ASP A O 1
ATOM 696 N N . PRO A 1 93 ? -22.803 0.985 7.039 1.00 98.19 93 PRO A N 1
ATOM 697 C CA 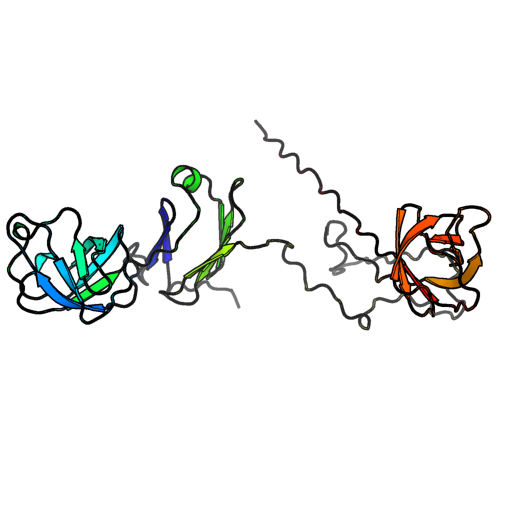. PRO A 1 93 ? -21.883 2.128 7.051 1.00 98.19 93 PRO A CA 1
ATOM 698 C C . PRO A 1 93 ? -21.747 2.865 8.390 1.00 98.19 93 PRO A C 1
ATOM 700 O O . PRO A 1 93 ? -20.713 3.504 8.578 1.00 98.19 93 PRO A O 1
ATOM 703 N N . ASP A 1 94 ? -22.757 2.811 9.259 1.00 98.06 94 ASP A N 1
ATOM 704 C CA . ASP A 1 94 ? -22.853 3.607 10.490 1.00 98.06 94 ASP A CA 1
ATOM 705 C C . ASP A 1 94 ? -22.779 2.728 11.758 1.00 98.06 94 ASP A C 1
ATOM 707 O O . ASP A 1 94 ? -22.496 3.237 12.844 1.00 98.06 94 ASP A O 1
ATOM 711 N N . ASP A 1 95 ? -22.966 1.410 11.618 1.00 98.44 95 ASP A N 1
ATOM 712 C CA . ASP A 1 95 ? -22.981 0.449 12.719 1.00 98.44 95 ASP A CA 1
ATOM 713 C C . ASP A 1 95 ? -21.938 -0.681 12.578 1.00 98.44 95 ASP A C 1
ATOM 715 O O . ASP A 1 95 ? -21.744 -1.295 11.518 1.00 98.44 95 ASP A O 1
ATOM 719 N N . PHE A 1 96 ? -21.332 -1.059 13.709 1.00 98.75 96 PHE A N 1
ATOM 720 C CA . PHE A 1 96 ? -20.497 -2.258 13.842 1.00 98.75 96 PHE A CA 1
ATOM 721 C C . PHE A 1 96 ? -20.621 -2.903 15.230 1.00 98.75 96 PHE A C 1
ATOM 723 O O . PHE A 1 96 ? -20.990 -2.259 16.211 1.00 98.75 96 PHE A O 1
ATOM 730 N N . THR A 1 97 ? -20.290 -4.188 15.334 1.00 98.69 97 THR A N 1
ATOM 731 C CA . THR A 1 97 ? -20.267 -4.940 16.597 1.00 98.69 97 THR A CA 1
ATOM 732 C C . THR A 1 97 ? -18.843 -5.233 17.046 1.00 98.69 97 THR A C 1
ATOM 734 O O . THR A 1 97 ? -17.923 -5.229 16.228 1.00 98.69 97 THR A O 1
ATOM 737 N N . LEU A 1 98 ? -18.651 -5.515 18.336 1.00 98.38 98 LEU A N 1
ATOM 738 C CA . LEU A 1 98 ? -17.352 -5.918 18.881 1.00 98.38 98 LEU A CA 1
ATOM 739 C C . LEU A 1 98 ? -17.283 -7.441 19.004 1.00 98.38 98 LEU A C 1
ATOM 741 O O . LEU A 1 98 ? -18.163 -8.072 19.587 1.00 98.38 98 LEU A O 1
ATOM 745 N N . ASP A 1 99 ? -16.238 -8.036 18.442 1.00 97.50 99 ASP A N 1
ATOM 746 C CA . ASP A 1 99 ? -16.081 -9.483 18.429 1.00 97.50 99 ASP A CA 1
ATOM 747 C C . ASP A 1 99 ? -15.699 -10.006 19.819 1.00 97.50 99 ASP A C 1
ATOM 749 O O . ASP A 1 99 ? -14.796 -9.489 20.481 1.00 97.50 99 ASP A O 1
ATOM 753 N N . GLY A 1 100 ? -16.348 -11.095 20.236 1.00 95.50 100 GLY A N 1
ATOM 754 C CA . GLY A 1 100 ? -16.028 -11.781 21.489 1.00 95.50 100 GLY A CA 1
ATOM 755 C C . GLY A 1 100 ? -16.508 -11.070 22.753 1.00 95.50 100 GLY A C 1
ATOM 756 O O . GLY A 1 100 ? -16.103 -11.483 23.837 1.00 95.50 100 GLY A O 1
ATOM 757 N N . THR A 1 101 ? -17.356 -10.049 22.620 1.00 95.75 101 THR A N 1
ATOM 758 C CA . THR A 1 101 ? -18.016 -9.383 23.745 1.00 95.75 101 THR A CA 1
ATOM 759 C C . THR A 1 101 ? -19.529 -9.349 23.553 1.00 95.75 101 THR A C 1
ATOM 761 O O . THR A 1 101 ? -20.044 -9.450 22.433 1.00 95.75 101 THR A O 1
ATOM 764 N N . ASP A 1 102 ? -20.258 -9.214 24.652 1.00 96.06 102 ASP A N 1
ATOM 765 C CA . ASP A 1 102 ? -21.707 -9.051 24.648 1.00 96.06 102 ASP A CA 1
ATOM 766 C C . ASP A 1 102 ? -22.157 -7.877 25.532 1.00 96.06 102 ASP A C 1
ATOM 768 O O . ASP A 1 102 ? -21.350 -7.169 26.136 1.00 96.06 102 ASP A O 1
ATOM 772 N N . GLY A 1 103 ? -23.460 -7.594 25.542 1.00 95.69 103 GLY A N 1
ATOM 773 C CA . GLY A 1 103 ? -24.024 -6.494 26.319 1.00 95.69 103 GLY A CA 1
ATOM 774 C C . GLY A 1 103 ? -23.903 -6.657 27.838 1.00 95.69 103 GLY A C 1
ATOM 775 O O . GLY A 1 103 ? -24.006 -5.652 28.540 1.00 95.69 103 GLY A O 1
ATOM 776 N N . ASP A 1 104 ? -23.681 -7.874 28.347 1.00 96.06 104 ASP A N 1
ATOM 777 C CA . ASP A 1 104 ? -23.537 -8.139 29.783 1.00 96.06 104 ASP A CA 1
ATOM 778 C C . ASP A 1 104 ? -22.107 -7.843 30.283 1.00 96.06 104 ASP A C 1
ATOM 780 O O . ASP A 1 104 ? -21.906 -7.646 31.485 1.00 96.06 104 ASP A O 1
ATOM 784 N N . ASP A 1 105 ? -21.130 -7.740 29.374 1.00 95.81 105 ASP A N 1
ATOM 785 C CA . ASP A 1 105 ? -19.740 -7.377 29.685 1.00 95.81 105 ASP A CA 1
ATOM 786 C C . ASP A 1 105 ? -19.562 -5.901 30.094 1.00 95.81 105 ASP A C 1
ATOM 788 O O . ASP A 1 105 ? -18.510 -5.527 30.625 1.00 95.81 105 ASP A O 1
ATOM 792 N N . PHE A 1 106 ? -20.563 -5.044 29.854 1.00 96.94 106 PHE A N 1
ATOM 793 C CA . PHE A 1 106 ? -20.420 -3.594 29.983 1.00 96.94 106 PHE A CA 1
ATOM 794 C C . PHE A 1 106 ? -21.507 -2.920 30.816 1.00 96.94 106 PHE A C 1
ATOM 796 O O . PHE A 1 106 ? -22.647 -3.369 30.930 1.00 96.94 106 PHE A O 1
ATOM 803 N N . THR A 1 107 ? -21.160 -1.755 31.362 1.00 97.19 107 THR A N 1
ATOM 804 C CA . THR A 1 107 ? -22.123 -0.888 32.040 1.00 97.19 107 THR A CA 1
ATOM 805 C C . THR A 1 107 ? -22.882 0.011 31.060 1.00 97.19 107 THR A C 1
ATOM 807 O O . THR A 1 107 ? -22.449 0.275 29.934 1.00 97.19 107 THR A O 1
ATOM 810 N N . ALA A 1 108 ? -24.058 0.480 31.496 1.00 96.88 108 ALA A N 1
ATOM 811 C CA . ALA A 1 108 ? -24.979 1.252 30.667 1.00 96.88 108 ALA A CA 1
ATOM 812 C C . ALA A 1 108 ? -24.338 2.522 30.083 1.00 96.88 108 ALA A C 1
ATOM 814 O O . ALA A 1 108 ? -23.781 3.345 30.813 1.00 96.88 108 ALA A O 1
ATOM 815 N N . PHE A 1 109 ? -24.492 2.698 28.770 1.00 97.75 109 PHE A N 1
ATOM 816 C CA . PHE A 1 109 ? -24.046 3.875 28.029 1.00 97.75 109 PHE A CA 1
ATOM 817 C C . PHE A 1 109 ? -24.752 5.148 28.505 1.00 97.75 109 PHE A C 1
ATOM 819 O O . PHE A 1 109 ? -25.970 5.156 28.698 1.00 97.75 109 PHE A O 1
ATOM 826 N N . THR A 1 110 ? -23.997 6.233 28.690 1.00 97.69 110 THR A N 1
ATOM 827 C CA . THR A 1 110 ? -24.548 7.532 29.119 1.00 97.69 110 THR A CA 1
ATOM 828 C C . THR A 1 110 ? -24.229 8.665 28.154 1.00 97.69 110 THR A C 1
ATOM 830 O O . THR A 1 110 ? -25.060 9.552 27.965 1.00 97.69 110 THR A O 1
ATOM 833 N N . SER A 1 111 ? -23.046 8.655 27.543 1.00 96.88 111 SER A N 1
ATOM 834 C CA . SER A 1 111 ? -22.634 9.655 26.561 1.00 96.88 111 SER A CA 1
ATOM 835 C C . SER A 1 111 ? -21.579 9.079 25.631 1.00 96.88 111 SER A C 1
ATOM 837 O O . SER A 1 111 ? -20.827 8.196 26.041 1.00 96.88 111 SER A O 1
ATOM 839 N N . GLY A 1 112 ? -21.501 9.626 24.417 1.00 92.81 112 GLY A N 1
ATOM 840 C CA . GLY A 1 112 ? -20.565 9.210 23.376 1.00 92.81 112 GLY A CA 1
ATOM 841 C C . GLY A 1 112 ? -19.088 9.358 23.739 1.00 92.81 112 GLY A C 1
ATOM 842 O O . GLY A 1 112 ? -18.683 9.398 24.895 1.00 92.81 112 GLY A O 1
ATOM 843 N N . GLY A 1 113 ? -18.267 9.446 22.710 1.00 97.69 113 GLY A N 1
ATOM 844 C CA . GLY A 1 113 ? -16.816 9.545 22.786 1.00 97.69 113 GLY A CA 1
ATOM 845 C C . GLY A 1 113 ? -16.275 9.333 21.386 1.00 97.69 113 GLY A C 1
ATOM 846 O O . GLY A 1 113 ? -16.967 9.638 20.414 1.00 97.69 113 GLY A O 1
ATOM 847 N N . THR A 1 114 ? -15.070 8.792 21.261 1.00 98.25 114 THR A N 1
ATOM 848 C CA . THR A 1 114 ? -14.504 8.503 19.944 1.00 98.25 114 THR A CA 1
ATOM 849 C C . THR A 1 114 ? -14.032 7.069 19.803 1.00 98.25 114 THR A C 1
ATOM 851 O O . THR A 1 114 ? -13.583 6.437 20.764 1.00 98.25 114 THR A O 1
ATOM 854 N N . ALA A 1 115 ? -14.117 6.579 18.570 1.00 98.06 115 ALA A N 1
ATOM 855 C CA . ALA A 1 115 ? -13.499 5.347 18.116 1.00 98.06 115 ALA A CA 1
ATOM 856 C C . ALA A 1 115 ? -12.457 5.690 17.050 1.00 98.06 115 ALA A C 1
ATOM 858 O O . ALA A 1 115 ? -12.680 6.555 16.204 1.00 98.06 115 ALA A O 1
ATOM 859 N N . LYS A 1 116 ? -11.313 5.015 17.072 1.00 96.38 116 LYS A N 1
ATOM 860 C CA . LYS A 1 116 ? -10.276 5.164 16.047 1.00 96.38 116 LYS A CA 1
ATOM 861 C C . LYS A 1 116 ? -9.731 3.804 15.642 1.00 96.38 116 LYS A C 1
ATOM 863 O O . LYS A 1 116 ? -9.377 2.996 16.502 1.00 96.38 116 LYS A O 1
ATOM 868 N N . LYS A 1 117 ? -9.666 3.560 14.338 1.00 96.12 117 LYS A N 1
ATOM 869 C CA . LYS A 1 117 ? -9.112 2.338 13.754 1.00 96.12 117 LYS A CA 1
ATOM 870 C C . LYS A 1 117 ? -7.586 2.332 13.837 1.00 96.12 117 LYS A C 1
ATOM 872 O O . LYS A 1 117 ? -6.948 3.365 13.653 1.00 96.12 117 LYS A O 1
ATOM 877 N N . VAL A 1 118 ? -6.995 1.177 14.132 1.00 94.50 118 VAL A N 1
ATOM 878 C CA . VAL A 1 118 ? -5.545 0.952 14.029 1.00 94.50 118 VAL A CA 1
ATOM 879 C C . VAL A 1 118 ? -5.129 1.105 12.568 1.00 94.50 118 VAL A C 1
ATOM 881 O O . VAL A 1 118 ? -5.722 0.480 11.695 1.00 94.50 118 VAL A O 1
ATOM 884 N N . LEU A 1 119 ? -4.097 1.906 12.301 1.00 93.44 119 LEU A N 1
ATOM 885 C CA . LEU A 1 119 ? -3.565 2.071 10.953 1.00 93.44 119 LEU A CA 1
ATOM 886 C C . LEU A 1 119 ? -2.913 0.761 10.489 1.00 93.44 119 LEU A C 1
ATOM 888 O O . LEU A 1 119 ? -1.893 0.329 11.038 1.00 93.44 119 LEU A O 1
ATOM 892 N N . GLU A 1 120 ? -3.486 0.160 9.449 1.00 93.56 120 GLU A N 1
ATOM 893 C CA . GLU A 1 120 ? -2.979 -1.055 8.812 1.00 93.56 120 GLU A CA 1
ATOM 894 C C . GLU A 1 120 ? -2.715 -0.800 7.326 1.00 93.56 120 GLU A C 1
ATOM 896 O O . GLU A 1 120 ? -3.543 -0.245 6.607 1.00 93.56 120 GLU A O 1
ATOM 901 N N . ILE A 1 121 ? -1.548 -1.227 6.849 1.00 94.56 121 ILE A N 1
ATOM 902 C CA . ILE A 1 121 ? -1.187 -1.173 5.431 1.00 94.56 121 ILE A CA 1
ATOM 903 C C . ILE A 1 121 ? -1.379 -2.572 4.864 1.00 94.56 121 ILE A C 1
ATOM 905 O O . ILE A 1 121 ? -0.745 -3.519 5.336 1.00 94.56 121 ILE A O 1
ATOM 909 N N . HIS A 1 122 ? -2.223 -2.717 3.844 1.00 94.94 122 HIS A N 1
ATOM 910 C CA . HIS A 1 122 ? -2.384 -4.000 3.165 1.00 94.94 122 HIS A CA 1
ATOM 911 C C . HIS A 1 122 ? -1.058 -4.455 2.539 1.00 94.94 122 HIS A C 1
ATOM 913 O O . HIS A 1 122 ? -0.352 -3.670 1.902 1.00 94.94 122 HIS A O 1
ATOM 919 N N . SER A 1 123 ? -0.725 -5.735 2.702 1.00 94.62 123 SER A N 1
ATOM 920 C CA . SER A 1 123 ? 0.469 -6.339 2.113 1.00 94.62 123 SER A CA 1
ATOM 921 C C . SER A 1 123 ? 0.145 -7.690 1.468 1.00 94.62 123 SER A C 1
ATOM 923 O O . SER A 1 123 ? -0.826 -8.335 1.855 1.00 94.62 123 SER A O 1
ATOM 925 N N . PRO A 1 124 ? 0.940 -8.155 0.489 1.00 96.50 124 PRO A N 1
ATOM 926 C CA . PRO A 1 124 ? 0.722 -9.463 -0.134 1.00 96.50 124 PRO A CA 1
ATOM 927 C C . PRO A 1 124 ? 1.377 -10.623 0.635 1.00 96.50 124 PRO A C 1
ATOM 929 O O . PRO A 1 124 ? 1.284 -11.768 0.197 1.00 96.50 124 PRO A O 1
ATOM 932 N N . TYR A 1 125 ? 2.116 -10.341 1.712 1.00 94.12 125 TYR A N 1
ATOM 933 C CA . TYR A 1 125 ? 2.994 -11.317 2.353 1.00 94.12 125 TYR A CA 1
ATOM 934 C C . TYR A 1 125 ? 2.198 -12.226 3.289 1.00 94.12 125 TYR A C 1
ATOM 936 O O . TYR A 1 125 ? 1.484 -11.746 4.171 1.00 94.12 125 TYR A O 1
ATOM 944 N N . LEU A 1 126 ? 2.325 -13.540 3.119 1.00 95.19 126 LEU A N 1
ATOM 945 C CA . LEU A 1 126 ? 1.731 -14.502 4.044 1.00 95.19 126 LEU A CA 1
ATOM 946 C C . LEU A 1 126 ? 2.636 -14.687 5.260 1.00 95.19 126 LEU A C 1
ATOM 948 O O . LEU A 1 126 ? 3.851 -14.522 5.167 1.00 95.19 126 LEU A O 1
ATOM 952 N N . THR A 1 127 ? 2.068 -15.116 6.392 1.00 92.38 127 THR A N 1
ATOM 953 C CA . THR A 1 127 ? 2.840 -15.376 7.626 1.00 92.38 127 THR A CA 1
ATOM 954 C C . THR A 1 127 ? 4.073 -16.253 7.401 1.00 92.38 127 THR A C 1
ATOM 956 O O . THR A 1 127 ? 5.104 -16.034 8.031 1.00 92.38 127 THR A O 1
ATOM 959 N N . ALA A 1 128 ? 3.973 -17.243 6.509 1.00 94.75 128 ALA A N 1
ATOM 960 C CA . ALA A 1 128 ? 5.056 -18.177 6.211 1.00 94.75 128 ALA A CA 1
ATOM 961 C C . ALA A 1 128 ? 6.264 -17.512 5.526 1.00 94.75 128 ALA A C 1
ATOM 963 O O . ALA A 1 128 ? 7.389 -17.980 5.695 1.00 94.75 128 ALA A O 1
ATOM 964 N N . ASP A 1 129 ? 6.039 -16.412 4.808 1.00 93.88 129 ASP A N 1
ATOM 965 C CA . ASP A 1 129 ? 7.053 -15.749 3.984 1.00 93.88 129 ASP A CA 1
ATOM 966 C C . ASP A 1 129 ? 7.710 -14.566 4.704 1.00 93.88 129 ASP A C 1
ATOM 968 O O . ASP A 1 129 ? 8.828 -14.169 4.371 1.00 93.88 129 ASP A O 1
ATOM 972 N N . ILE A 1 130 ? 7.058 -14.039 5.748 1.00 90.69 130 ILE A N 1
ATOM 973 C CA . ILE A 1 130 ? 7.553 -12.918 6.564 1.00 90.69 130 ILE A CA 1
ATOM 974 C C . ILE A 1 130 ? 8.996 -13.128 7.060 1.00 90.69 130 ILE A C 1
ATOM 976 O O . ILE A 1 130 ? 9.794 -12.199 6.918 1.00 90.69 130 ILE A O 1
ATOM 980 N N . PRO A 1 131 ? 9.400 -14.309 7.579 1.00 93.38 131 PRO A N 1
ATOM 981 C CA . PRO A 1 131 ? 10.774 -14.525 8.044 1.00 93.38 131 PRO A CA 1
ATOM 982 C C . PRO A 1 131 ? 11.837 -14.428 6.939 1.00 93.38 131 PRO A C 1
ATOM 984 O O . PRO A 1 131 ? 13.018 -14.228 7.231 1.00 93.38 131 PRO A O 1
ATOM 987 N N . ASN A 1 132 ? 11.435 -14.585 5.676 1.00 92.56 132 ASN A N 1
ATOM 988 C CA . ASN A 1 132 ? 12.333 -14.597 4.525 1.00 92.56 132 ASN A CA 1
ATOM 989 C C . ASN A 1 132 ? 12.420 -13.242 3.814 1.00 92.56 132 ASN A C 1
ATOM 991 O O . ASN A 1 132 ? 13.272 -13.080 2.935 1.00 92.56 132 ASN A O 1
ATOM 995 N N . LEU A 1 133 ? 11.594 -12.263 4.201 1.00 91.81 133 LEU A N 1
ATOM 996 C CA . LEU A 1 133 ? 11.652 -10.910 3.655 1.00 91.81 133 LEU A CA 1
ATOM 997 C C . LEU A 1 133 ? 13.033 -10.288 3.897 1.00 91.81 133 LEU A C 1
ATOM 999 O O . LEU A 1 133 ? 13.608 -10.378 4.984 1.00 91.81 133 LEU A O 1
ATOM 1003 N N . LYS A 1 134 ? 13.572 -9.636 2.867 1.00 94.19 134 LYS A N 1
ATOM 1004 C CA . LYS A 1 134 ? 14.778 -8.810 2.962 1.00 94.19 134 LYS A CA 1
ATOM 1005 C C . LYS A 1 134 ? 14.373 -7.356 2.848 1.00 94.19 134 LYS A C 1
ATOM 1007 O O . LYS A 1 134 ? 13.668 -6.991 1.909 1.00 94.19 134 LYS A O 1
ATOM 1012 N N . VAL A 1 135 ? 14.823 -6.548 3.800 1.00 88.56 135 VAL A N 1
ATOM 1013 C CA . VAL A 1 135 ? 14.485 -5.130 3.873 1.00 88.56 135 VAL A CA 1
ATOM 1014 C C . VAL A 1 135 ? 15.741 -4.279 3.903 1.00 88.56 135 VAL A C 1
ATOM 1016 O O . VAL A 1 135 ? 16.717 -4.642 4.552 1.00 88.56 135 VAL A O 1
ATOM 1019 N N . GLU A 1 136 ? 15.694 -3.146 3.217 1.00 87.81 136 GLU A N 1
ATOM 1020 C CA . GLU A 1 136 ? 16.709 -2.096 3.283 1.00 87.81 136 GLU A CA 1
ATOM 1021 C C . GLU A 1 136 ? 15.983 -0.760 3.393 1.00 87.81 136 GLU A C 1
ATOM 1023 O O . GLU A 1 136 ? 15.015 -0.523 2.666 1.00 87.81 136 GLU A O 1
ATOM 1028 N N . HIS A 1 137 ? 16.406 0.109 4.308 1.00 83.31 137 HIS A N 1
ATOM 1029 C CA . HIS A 1 137 ? 15.687 1.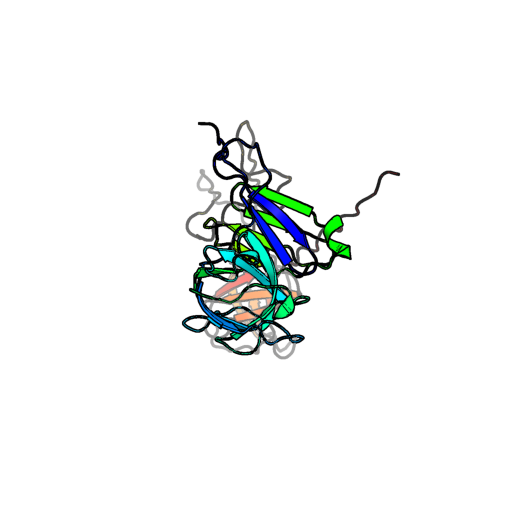348 4.582 1.00 83.31 137 HIS A CA 1
ATOM 1030 C C . HIS A 1 137 ? 16.612 2.560 4.594 1.00 83.31 137 HIS A C 1
ATOM 1032 O O . HIS A 1 137 ? 17.720 2.540 5.121 1.00 83.31 137 HIS A O 1
ATOM 1038 N N . SER A 1 138 ? 16.108 3.671 4.071 1.00 80.19 138 SER A N 1
ATOM 1039 C CA . SER A 1 138 ? 16.758 4.971 4.141 1.00 80.19 138 SER A CA 1
ATOM 1040 C C . SER A 1 138 ? 15.704 6.032 4.417 1.00 80.19 138 SER A C 1
ATOM 1042 O O . SER A 1 138 ? 14.871 6.325 3.560 1.00 80.19 138 SER A O 1
ATOM 1044 N N . ALA A 1 139 ? 15.766 6.618 5.616 1.00 81.44 139 ALA A N 1
ATOM 1045 C CA . ALA A 1 139 ? 14.799 7.597 6.107 1.00 81.44 139 ALA A CA 1
ATOM 1046 C C . ALA A 1 139 ? 13.344 7.119 5.913 1.00 81.44 139 ALA A C 1
ATOM 1048 O O . ALA A 1 139 ? 12.934 6.152 6.549 1.00 81.44 139 ALA A O 1
ATOM 1049 N N . ASP A 1 140 ? 12.591 7.775 5.031 1.00 81.19 140 ASP A N 1
ATOM 1050 C CA . ASP A 1 140 ? 11.155 7.564 4.820 1.00 81.19 140 ASP A CA 1
ATOM 1051 C C . ASP A 1 140 ? 10.815 6.491 3.779 1.00 81.19 140 ASP A C 1
ATOM 1053 O O . ASP A 1 140 ? 9.653 6.328 3.401 1.00 81.19 140 ASP A O 1
ATOM 1057 N N . VAL A 1 141 ? 11.823 5.762 3.299 1.00 86.81 141 VAL A N 1
ATOM 1058 C CA . VAL A 1 141 ? 11.669 4.729 2.277 1.00 86.81 141 VAL A CA 1
ATOM 1059 C C . VAL A 1 141 ? 12.273 3.417 2.760 1.00 86.81 141 VAL A C 1
ATOM 1061 O O . VAL A 1 141 ? 13.418 3.377 3.209 1.00 86.81 141 VAL A O 1
ATOM 1064 N N . MET A 1 142 ? 11.516 2.331 2.611 1.00 89.56 142 MET A N 1
ATOM 1065 C CA . MET A 1 142 ? 11.972 0.960 2.817 1.00 89.56 142 MET A CA 1
ATOM 1066 C C . MET A 1 142 ? 11.698 0.133 1.561 1.00 89.56 142 MET A C 1
ATOM 1068 O O . MET A 1 142 ? 10.576 0.091 1.063 1.00 89.56 142 MET A O 1
ATOM 1072 N N . TYR A 1 143 ? 12.723 -0.543 1.058 1.00 90.75 143 TYR A N 1
ATOM 1073 C CA . TYR A 1 143 ? 12.604 -1.547 0.010 1.00 90.75 143 TYR A CA 1
ATOM 1074 C C . TYR A 1 143 ? 12.450 -2.923 0.646 1.00 90.75 143 TYR A C 1
ATOM 1076 O O . TYR A 1 143 ? 13.173 -3.248 1.583 1.00 90.75 143 TYR A O 1
ATOM 1084 N N . ILE A 1 144 ? 11.515 -3.721 0.136 1.00 93.94 144 ILE A N 1
ATOM 1085 C CA . ILE A 1 144 ? 11.201 -5.067 0.618 1.00 93.94 144 ILE A CA 1
ATOM 1086 C C . ILE A 1 144 ? 11.306 -6.030 -0.564 1.00 93.94 144 ILE A C 1
ATOM 1088 O O . ILE A 1 144 ? 10.716 -5.797 -1.620 1.00 93.94 144 ILE A O 1
ATOM 1092 N N . THR A 1 145 ? 12.051 -7.119 -0.395 1.00 94.50 145 THR A N 1
ATOM 1093 C CA . THR A 1 145 ? 12.263 -8.140 -1.429 1.00 94.50 145 THR A CA 1
ATOM 1094 C C . THR A 1 145 ? 12.082 -9.550 -0.874 1.00 94.50 145 THR A C 1
ATOM 1096 O O . THR A 1 145 ? 12.308 -9.812 0.307 1.00 94.50 145 THR A O 1
ATOM 1099 N N . HIS A 1 146 ? 11.656 -10.457 -1.749 1.00 92.75 146 HIS A N 1
ATOM 1100 C CA . HIS A 1 146 ? 11.503 -11.892 -1.519 1.00 92.75 146 HIS A CA 1
ATOM 1101 C C . HIS A 1 146 ? 11.641 -12.601 -2.875 1.00 92.75 146 HIS A C 1
ATOM 1103 O O . HIS A 1 146 ? 11.401 -11.971 -3.901 1.00 92.75 146 HIS A O 1
ATOM 1109 N N . SER A 1 147 ? 12.012 -13.884 -2.913 1.00 92.00 147 SER A N 1
ATOM 1110 C CA . SER A 1 147 ? 12.150 -14.618 -4.187 1.00 92.00 147 SER A CA 1
ATOM 1111 C C . SER A 1 147 ? 10.826 -14.773 -4.938 1.00 92.00 147 SER A C 1
ATOM 1113 O O . SER A 1 147 ? 10.810 -14.775 -6.165 1.00 92.00 147 SER A O 1
ATOM 1115 N N . ASP A 1 148 ? 9.732 -14.882 -4.185 1.00 93.81 148 ASP A N 1
ATOM 1116 C CA . ASP A 1 148 ? 8.414 -15.263 -4.710 1.00 93.81 148 ASP A CA 1
ATOM 1117 C C . ASP A 1 148 ? 7.455 -14.071 -4.871 1.00 93.81 148 ASP A C 1
ATOM 1119 O O . ASP A 1 148 ? 6.321 -14.238 -5.313 1.00 93.81 148 ASP A O 1
ATOM 1123 N N . TYR A 1 149 ? 7.898 -12.861 -4.515 1.00 90.31 149 TYR A N 1
ATOM 1124 C CA . TYR A 1 149 ? 7.104 -11.637 -4.626 1.00 90.31 149 TYR A CA 1
ATOM 1125 C C . TYR A 1 149 ? 7.848 -10.587 -5.439 1.00 90.31 149 TYR A C 1
ATOM 1127 O O . TYR A 1 149 ? 9.067 -10.453 -5.344 1.00 90.31 149 TYR A O 1
ATOM 1135 N N . GLU A 1 150 ? 7.096 -9.775 -6.179 1.00 92.81 150 GLU A N 1
ATOM 1136 C CA . GLU A 1 150 ? 7.645 -8.570 -6.795 1.00 92.81 150 GLU A CA 1
ATOM 1137 C C . GLU A 1 150 ? 8.267 -7.660 -5.718 1.00 92.81 150 GLU A C 1
ATOM 1139 O O . GLU A 1 150 ? 7.667 -7.499 -4.644 1.00 92.81 150 GLU A O 1
ATOM 1144 N N . PRO A 1 151 ? 9.440 -7.046 -5.977 1.00 94.00 151 PRO A N 1
ATOM 1145 C CA . PRO A 1 151 ? 10.015 -6.047 -5.088 1.00 94.00 151 PRO A CA 1
ATOM 1146 C C . PRO A 1 151 ? 9.009 -4.941 -4.775 1.00 94.00 151 PRO A C 1
ATOM 1148 O O . PRO A 1 151 ? 8.282 -4.476 -5.656 1.00 94.00 151 PRO A O 1
ATOM 1151 N N . ARG A 1 152 ? 8.984 -4.481 -3.523 1.00 94.44 152 ARG A N 1
ATOM 1152 C CA . ARG A 1 152 ? 8.082 -3.409 -3.088 1.00 94.44 152 ARG A CA 1
ATOM 1153 C C . ARG A 1 152 ? 8.821 -2.262 -2.438 1.00 94.44 152 ARG A C 1
ATOM 1155 O O . ARG A 1 152 ? 9.845 -2.461 -1.786 1.00 94.44 152 ARG A O 1
ATOM 1162 N N . ARG A 1 153 ? 8.268 -1.062 -2.597 1.00 93.88 153 ARG A N 1
ATOM 1163 C CA . ARG A 1 153 ? 8.690 0.146 -1.895 1.00 93.88 153 ARG A CA 1
ATOM 1164 C C . ARG A 1 153 ? 7.587 0.552 -0.929 1.00 93.88 153 ARG A C 1
ATOM 1166 O O . ARG A 1 153 ? 6.463 0.822 -1.340 1.00 93.88 153 ARG A O 1
ATOM 1173 N N . LEU A 1 154 ? 7.923 0.589 0.353 1.00 95.31 154 LEU A N 1
ATOM 1174 C CA . LEU A 1 154 ? 7.127 1.215 1.395 1.00 95.31 154 LEU A CA 1
ATOM 1175 C C . LEU A 1 154 ? 7.627 2.653 1.563 1.00 95.31 154 LEU A C 1
ATOM 1177 O O . LEU A 1 154 ? 8.820 2.874 1.765 1.00 95.31 154 LEU A O 1
ATOM 1181 N N . SER A 1 155 ? 6.743 3.636 1.430 1.00 91.81 155 SER A N 1
ATOM 1182 C CA . SER A 1 155 ? 7.071 5.061 1.558 1.00 91.81 155 SER A CA 1
ATOM 1183 C C . SER A 1 155 ? 6.172 5.733 2.586 1.00 91.81 155 SER A C 1
ATOM 1185 O O . SER A 1 155 ? 4.970 5.475 2.618 1.00 91.81 155 SER A O 1
ATOM 1187 N N . ARG A 1 156 ? 6.756 6.611 3.402 1.00 91.56 156 ARG A N 1
ATOM 1188 C CA . ARG A 1 156 ? 6.067 7.396 4.429 1.00 91.56 156 ARG A CA 1
ATOM 1189 C C . ARG A 1 156 ? 6.088 8.879 4.066 1.00 91.56 156 ARG A C 1
ATOM 1191 O O . ARG A 1 156 ? 7.147 9.421 3.777 1.00 91.56 156 ARG A O 1
ATOM 1198 N N . THR A 1 157 ? 4.943 9.556 4.116 1.00 88.25 157 THR A N 1
ATOM 1199 C CA . THR A 1 157 ? 4.861 11.018 3.886 1.00 88.25 157 THR A CA 1
ATOM 1200 C C . THR A 1 157 ? 4.366 11.794 5.105 1.00 88.25 157 THR A C 1
ATOM 1202 O O . THR A 1 157 ? 4.589 12.999 5.200 1.00 88.25 157 THR A O 1
ATOM 1205 N N . SER A 1 158 ? 3.741 11.117 6.070 1.00 87.62 158 SER A N 1
ATOM 1206 C CA . SER A 1 158 ? 3.362 11.673 7.372 1.00 87.62 158 SER A CA 1
ATOM 1207 C C . SER A 1 158 ? 3.333 10.565 8.432 1.00 87.62 158 SER A C 1
ATOM 1209 O O . SER A 1 158 ? 3.782 9.447 8.183 1.00 87.62 158 SER A O 1
ATOM 1211 N N . ASP A 1 159 ? 2.841 10.854 9.634 1.00 85.56 159 ASP A N 1
ATOM 1212 C CA . ASP A 1 159 ? 2.694 9.845 10.689 1.00 85.56 159 ASP A CA 1
ATOM 1213 C C . ASP A 1 159 ? 1.606 8.813 10.337 1.00 85.56 159 ASP A C 1
ATOM 1215 O O . ASP A 1 159 ? 1.746 7.636 10.662 1.00 85.56 159 ASP A O 1
ATOM 1219 N N . THR A 1 160 ? 0.566 9.231 9.608 1.00 90.25 160 THR A N 1
ATOM 1220 C CA . THR A 1 160 ? -0.585 8.397 9.223 1.00 90.25 160 THR A CA 1
ATOM 1221 C C . THR A 1 160 ? -0.648 8.071 7.728 1.00 90.25 160 THR A C 1
ATOM 1223 O O . THR A 1 160 ? -1.547 7.353 7.305 1.00 90.25 160 THR A O 1
ATOM 1226 N N . ALA A 1 161 ? 0.294 8.564 6.916 1.00 88.31 161 ALA A N 1
ATOM 1227 C CA . ALA A 1 161 ? 0.317 8.347 5.470 1.00 88.31 161 ALA A CA 1
ATOM 1228 C C . ALA A 1 161 ? 1.489 7.451 5.053 1.00 88.31 161 ALA A C 1
ATOM 1230 O O . ALA A 1 161 ? 2.653 7.873 5.048 1.00 88.31 161 ALA A O 1
ATOM 1231 N N . TRP A 1 162 ? 1.145 6.219 4.678 1.00 93.88 162 TRP A N 1
ATOM 1232 C CA . TRP A 1 162 ? 2.063 5.170 4.252 1.00 93.88 162 TRP A CA 1
ATOM 1233 C C . TRP A 1 162 ? 1.540 4.493 2.986 1.00 93.88 162 TRP A C 1
ATOM 1235 O O . TRP A 1 162 ? 0.359 4.164 2.901 1.00 93.88 162 TRP A O 1
ATOM 1245 N N . THR A 1 163 ? 2.429 4.237 2.031 1.00 94.88 163 THR A N 1
ATOM 1246 C CA . THR A 1 163 ? 2.082 3.596 0.757 1.00 94.88 163 THR A CA 1
ATOM 1247 C C . THR A 1 163 ? 3.016 2.428 0.499 1.00 94.88 163 THR A C 1
ATOM 1249 O O . THR A 1 163 ? 4.233 2.610 0.498 1.00 94.88 163 THR A O 1
ATOM 1252 N N . LEU A 1 164 ? 2.450 1.242 0.262 1.00 96.19 164 LEU A N 1
ATOM 1253 C CA . LEU A 1 164 ? 3.176 0.067 -0.213 1.00 96.19 164 LEU A CA 1
ATOM 1254 C C . LEU A 1 164 ? 2.837 -0.170 -1.683 1.00 96.19 164 LEU A C 1
ATOM 1256 O O . LEU A 1 164 ? 1.696 -0.476 -2.022 1.00 96.19 164 LEU A O 1
ATOM 1260 N N . GLU A 1 165 ? 3.838 -0.094 -2.546 1.00 96.12 165 GLU A N 1
ATOM 1261 C CA . GLU A 1 165 ? 3.660 -0.283 -3.984 1.00 96.12 165 GLU A CA 1
ATOM 1262 C C . GLU A 1 165 ? 4.721 -1.213 -4.565 1.00 96.12 165 GLU A C 1
ATOM 1264 O O . GLU A 1 165 ? 5.799 -1.393 -3.992 1.00 96.12 165 GLU A O 1
ATOM 1269 N N . VAL A 1 166 ? 4.401 -1.833 -5.701 1.00 94.19 166 VAL A N 1
ATOM 1270 C CA . VAL A 1 166 ? 5.388 -2.579 -6.486 1.00 94.19 166 VAL A CA 1
ATOM 1271 C C . VAL A 1 166 ? 6.421 -1.586 -6.995 1.00 94.19 166 VAL A C 1
ATOM 1273 O O . VAL A 1 166 ? 6.071 -0.528 -7.514 1.00 94.19 166 VAL A O 1
ATOM 1276 N N . THR A 1 167 ? 7.697 -1.917 -6.830 1.00 86.06 167 THR A N 1
ATOM 1277 C CA . THR A 1 167 ? 8.789 -1.073 -7.298 1.00 86.06 167 THR A CA 1
ATOM 1278 C C . THR A 1 167 ? 9.569 -1.786 -8.373 1.00 86.06 167 THR A C 1
ATOM 1280 O O . THR A 1 167 ? 10.020 -2.918 -8.217 1.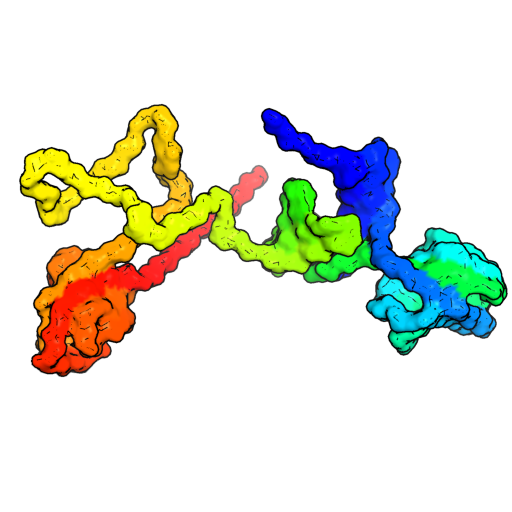00 86.06 167 THR A O 1
ATOM 1283 N N . ASP A 1 168 ? 9.759 -1.077 -9.471 1.00 75.94 168 ASP A N 1
ATOM 1284 C CA . ASP A 1 168 ? 10.499 -1.578 -10.605 1.00 75.94 168 ASP A CA 1
ATOM 1285 C C . ASP A 1 168 ? 11.949 -1.119 -10.485 1.00 75.94 168 ASP A C 1
ATOM 1287 O O . ASP A 1 168 ? 12.295 0.022 -10.797 1.00 75.94 168 ASP A O 1
ATOM 1291 N N . ILE A 1 169 ? 12.810 -1.985 -9.957 1.00 66.31 169 ILE A N 1
ATOM 1292 C CA . ILE A 1 169 ? 14.242 -1.696 -9.846 1.00 66.31 169 ILE A CA 1
ATOM 1293 C C . ILE A 1 169 ? 14.879 -2.008 -11.207 1.00 66.31 169 ILE A C 1
ATOM 1295 O O . ILE A 1 169 ? 15.658 -2.948 -11.347 1.00 66.31 169 ILE A O 1
ATOM 1299 N N . ARG A 1 170 ? 14.503 -1.245 -12.244 1.00 58.59 170 ARG A N 1
ATOM 1300 C CA . ARG A 1 170 ? 15.029 -1.445 -13.610 1.00 58.59 170 ARG A CA 1
ATOM 1301 C C . ARG A 1 170 ? 16.510 -1.112 -13.713 1.00 58.59 170 ARG A C 1
ATOM 1303 O O . ARG A 1 170 ? 17.205 -1.651 -14.568 1.00 58.59 170 ARG A O 1
ATOM 1310 N N . THR A 1 171 ? 16.991 -0.231 -12.846 1.00 52.91 171 THR A N 1
ATOM 1311 C CA . THR A 1 171 ? 18.345 0.306 -12.889 1.00 52.91 171 THR A CA 1
ATOM 1312 C C . THR A 1 171 ? 18.772 0.722 -11.488 1.00 52.91 171 THR A C 1
ATOM 1314 O O . THR A 1 171 ? 17.986 1.331 -10.765 1.00 52.91 171 THR A O 1
ATOM 1317 N N . GLY A 1 172 ? 20.009 0.391 -11.099 1.00 55.19 172 GLY A N 1
ATOM 1318 C CA . GLY A 1 172 ? 20.632 0.910 -9.875 1.00 55.19 172 GLY A CA 1
ATOM 1319 C C . GLY A 1 172 ? 20.808 2.437 -9.932 1.00 55.19 172 GLY A C 1
ATOM 1320 O O . GLY A 1 172 ? 20.197 3.088 -10.778 1.00 55.19 172 GLY A O 1
ATOM 1321 N N . PRO A 1 173 ? 21.648 3.049 -9.080 1.00 50.81 173 PRO A N 1
ATOM 1322 C CA . PRO A 1 173 ? 21.894 4.490 -9.110 1.00 50.81 173 PRO A CA 1
ATOM 1323 C C . PRO A 1 173 ? 22.725 4.877 -10.346 1.00 50.81 173 PRO A C 1
ATOM 1325 O O . PRO A 1 173 ? 23.888 5.264 -10.246 1.00 50.81 173 PRO A O 1
ATOM 1328 N N . PHE A 1 174 ? 22.147 4.749 -11.536 1.00 56.72 174 PHE A N 1
ATOM 1329 C CA . PHE A 1 174 ? 22.680 5.342 -12.746 1.00 56.72 174 PHE A CA 1
ATOM 1330 C C . PHE A 1 174 ? 22.194 6.786 -12.812 1.00 56.72 174 PHE A C 1
ATOM 1332 O O . PHE A 1 174 ? 21.071 7.110 -12.424 1.00 56.72 174 PHE A O 1
ATOM 1339 N N . ARG A 1 175 ? 23.068 7.675 -13.285 1.00 52.09 175 ARG A N 1
ATOM 1340 C CA . ARG A 1 175 ? 22.653 9.027 -13.667 1.00 52.09 175 ARG A CA 1
ATOM 1341 C C . ARG A 1 175 ? 21.640 8.899 -14.806 1.00 52.09 175 ARG A C 1
ATOM 1343 O O . ARG A 1 175 ? 21.717 7.937 -15.571 1.00 52.09 175 ARG A O 1
ATOM 1350 N N . GLU A 1 176 ? 20.721 9.856 -14.914 1.00 59.91 176 GLU A N 1
ATOM 1351 C CA . GLU A 1 176 ? 19.797 9.919 -16.049 1.00 59.91 176 GLU A CA 1
ATOM 1352 C C . GLU A 1 176 ? 20.578 9.769 -17.362 1.00 59.91 176 GLU A C 1
ATOM 1354 O O . GLU A 1 176 ? 21.626 10.399 -17.549 1.00 59.91 176 GLU A O 1
ATOM 1359 N N . GLN A 1 177 ? 20.102 8.884 -18.243 1.00 58.62 177 GLN A N 1
ATOM 1360 C CA . GLN A 1 177 ? 20.691 8.723 -19.565 1.00 58.62 177 GLN A CA 1
ATOM 1361 C C . GLN A 1 177 ? 20.612 10.067 -20.290 1.00 58.62 177 GLN A C 1
ATOM 1363 O O . GLN A 1 177 ? 19.548 10.680 -20.349 1.00 58.62 177 GLN A O 1
ATOM 1368 N N . ASN A 1 178 ? 21.728 10.516 -20.867 1.00 60.53 178 ASN A N 1
ATOM 1369 C CA . ASN A 1 178 ? 21.699 11.683 -21.733 1.00 60.53 178 ASN A CA 1
ATOM 1370 C C . ASN A 1 178 ? 20.938 11.334 -23.022 1.00 60.53 178 ASN A C 1
ATOM 1372 O O . ASN A 1 178 ? 21.475 10.646 -23.889 1.00 60.53 178 ASN A O 1
ATOM 1376 N N . THR A 1 179 ? 19.689 11.782 -23.127 1.00 60.69 179 THR A N 1
ATOM 1377 C CA . THR A 1 179 ? 18.860 11.660 -24.337 1.00 60.69 179 THR A CA 1
ATOM 1378 C C . THR A 1 179 ? 18.962 12.888 -25.243 1.00 60.69 179 THR A C 1
ATOM 1380 O O . THR A 1 179 ? 18.335 12.917 -26.299 1.00 60.69 179 THR A O 1
ATOM 1383 N N . ASP A 1 180 ? 19.710 13.921 -24.840 1.00 63.38 180 ASP A N 1
ATOM 1384 C CA . ASP A 1 180 ? 19.914 15.120 -25.649 1.00 63.38 180 ASP A CA 1
ATOM 1385 C C . ASP A 1 180 ? 21.013 14.876 -26.689 1.00 63.38 180 ASP A C 1
ATOM 1387 O O . ASP A 1 180 ? 22.207 14.825 -26.381 1.00 63.38 180 ASP A O 1
ATOM 1391 N N . VAL A 1 181 ? 20.590 14.762 -27.947 1.00 62.25 181 VAL A N 1
ATOM 1392 C CA . VAL A 1 181 ? 21.462 14.569 -29.114 1.00 62.25 181 VAL A CA 1
ATOM 1393 C C . VAL A 1 181 ? 22.380 15.763 -29.401 1.00 62.25 181 VAL A C 1
ATOM 1395 O O . VAL A 1 181 ? 23.275 15.648 -30.233 1.00 62.25 181 VAL A O 1
ATOM 1398 N N . ASN A 1 182 ? 22.201 16.901 -28.723 1.00 64.62 182 ASN A N 1
ATOM 1399 C CA . ASN A 1 182 ? 23.105 18.050 -28.827 1.00 64.62 182 ASN A CA 1
ATOM 1400 C C . ASN A 1 182 ? 24.256 17.996 -27.813 1.00 64.62 182 ASN A C 1
ATOM 1402 O O . ASN A 1 182 ? 25.261 18.688 -27.980 1.00 64.62 182 ASN A O 1
ATOM 1406 N N . LEU A 1 183 ? 24.140 17.171 -26.770 1.00 59.84 183 LEU A N 1
ATOM 1407 C CA . LEU A 1 183 ? 25.188 16.953 -25.777 1.00 59.84 183 LEU A CA 1
ATOM 1408 C C . LEU A 1 183 ? 26.000 15.716 -26.174 1.00 59.84 183 LEU A C 1
ATOM 1410 O O . LEU A 1 183 ? 25.773 14.614 -25.683 1.00 59.84 183 LEU A O 1
ATOM 1414 N N . THR A 1 184 ? 26.947 15.886 -27.097 1.00 59.31 184 THR A N 1
ATOM 1415 C CA . THR A 1 184 ? 27.735 14.776 -27.655 1.00 59.31 184 THR A CA 1
ATOM 1416 C C . THR A 1 184 ? 29.194 14.806 -27.207 1.00 59.31 184 THR A C 1
ATOM 1418 O O . THR A 1 184 ? 29.768 15.858 -26.924 1.00 59.31 184 THR A O 1
ATOM 1421 N N . ILE A 1 185 ? 29.815 13.625 -27.159 1.00 65.56 185 ILE A N 1
ATOM 1422 C CA . ILE A 1 185 ? 31.274 13.488 -27.178 1.00 65.56 185 ILE A CA 1
ATOM 1423 C C . ILE A 1 185 ? 31.649 13.205 -28.633 1.00 65.56 185 ILE A C 1
ATOM 1425 O O . ILE A 1 185 ? 31.315 12.143 -29.153 1.00 65.56 185 ILE A O 1
ATOM 1429 N N . ALA A 1 186 ? 32.321 14.150 -29.288 1.00 61.91 186 ALA A N 1
ATOM 1430 C CA . ALA A 1 186 ? 32.797 13.998 -30.659 1.00 61.91 186 ALA A CA 1
ATOM 1431 C C . ALA A 1 186 ? 34.325 13.891 -30.686 1.00 61.91 186 ALA A C 1
ATOM 1433 O O . ALA A 1 186 ? 35.024 14.615 -29.974 1.00 61.91 186 ALA A O 1
ATOM 1434 N N . VAL A 1 187 ? 34.847 13.005 -31.533 1.00 63.91 187 VAL A N 1
ATOM 1435 C CA . VAL A 1 187 ? 36.271 12.981 -31.875 1.00 63.91 187 VAL A CA 1
ATOM 1436 C C . VAL A 1 187 ? 36.449 13.814 -33.133 1.00 63.91 187 VAL A C 1
ATOM 1438 O O . VAL A 1 187 ? 35.839 13.528 -34.158 1.00 63.91 187 VAL A O 1
ATOM 1441 N N . ALA A 1 188 ? 37.293 14.837 -33.050 1.00 64.62 188 ALA A N 1
ATOM 1442 C CA . ALA A 1 188 ? 37.674 15.654 -34.190 1.00 64.62 188 ALA A CA 1
ATOM 1443 C C . ALA A 1 188 ? 39.185 15.557 -34.406 1.00 64.62 188 ALA A C 1
ATOM 1445 O O . ALA A 1 188 ? 39.969 15.592 -33.455 1.00 64.62 188 ALA A O 1
ATOM 1446 N N . GLU A 1 189 ? 39.600 15.456 -35.663 1.00 69.25 189 GLU A N 1
ATOM 1447 C CA . GLU A 1 189 ? 41.001 15.632 -36.017 1.00 69.25 189 GLU A CA 1
ATOM 1448 C C . GLU A 1 189 ? 41.381 17.114 -35.922 1.00 69.25 189 GLU A C 1
ATOM 1450 O O . GLU A 1 189 ? 40.677 17.980 -36.436 1.00 69.25 189 GLU A O 1
ATOM 1455 N N . ILE A 1 190 ? 42.521 17.415 -35.305 1.00 62.88 190 ILE A N 1
ATOM 1456 C CA . ILE A 1 190 ? 43.006 18.794 -35.131 1.00 62.88 190 ILE A CA 1
ATOM 1457 C C . ILE A 1 190 ? 43.806 19.276 -36.366 1.00 62.88 190 ILE A C 1
ATOM 1459 O O . ILE A 1 190 ? 44.018 20.474 -36.537 1.00 62.88 190 ILE A O 1
ATOM 1463 N N . GLY A 1 191 ? 44.242 18.361 -37.244 1.00 70.56 191 GLY A N 1
ATOM 1464 C CA . GLY A 1 191 ? 45.198 18.623 -38.331 1.00 70.56 191 GLY A CA 1
ATOM 1465 C C . GLY A 1 191 ? 44.616 18.914 -39.720 1.00 70.56 191 GLY A C 1
ATOM 1466 O O . GLY A 1 191 ? 45.371 19.305 -40.608 1.00 70.56 191 GLY A O 1
ATOM 1467 N N . GLY A 1 192 ? 43.303 18.761 -39.920 1.00 58.94 192 GLY A N 1
ATOM 1468 C CA . GLY A 1 192 ? 42.634 19.058 -41.194 1.00 58.94 192 GLY A CA 1
ATOM 1469 C C . GLY A 1 192 ? 42.834 18.029 -42.319 1.00 58.94 192 GLY A C 1
ATOM 1470 O O . GLY A 1 192 ? 42.495 18.336 -43.460 1.00 58.94 192 GLY A O 1
ATOM 1471 N N . GLY A 1 193 ? 43.368 16.835 -42.035 1.00 70.25 193 GLY A N 1
ATOM 1472 C CA . GLY A 1 193 ? 43.564 15.752 -43.010 1.00 70.25 193 GLY A CA 1
ATOM 1473 C C . GLY A 1 193 ? 42.331 14.873 -43.282 1.00 70.25 193 GLY A C 1
ATOM 1474 O O . GLY A 1 193 ? 42.321 14.133 -44.263 1.00 70.25 193 GLY A O 1
ATOM 1475 N N . GLY A 1 194 ? 41.296 14.978 -42.450 1.00 61.94 194 GLY A N 1
ATOM 1476 C CA . GLY A 1 194 ? 40.213 14.005 -42.324 1.00 61.94 194 GLY A CA 1
ATOM 1477 C C . GLY A 1 194 ? 40.624 12.755 -41.523 1.00 61.94 194 GLY A C 1
ATOM 1478 O O . GLY A 1 194 ? 41.717 12.212 -41.690 1.00 61.94 194 GLY A O 1
ATOM 1479 N N . LEU A 1 195 ? 39.707 12.223 -40.702 1.00 65.62 195 LEU A N 1
ATOM 1480 C CA . LEU A 1 195 ? 39.794 10.813 -40.308 1.00 65.62 195 LEU A CA 1
ATOM 1481 C C . LEU A 1 195 ? 39.550 9.958 -41.554 1.00 65.62 195 LEU A C 1
ATOM 1483 O O . LEU A 1 195 ? 38.579 10.182 -42.278 1.00 65.62 195 LEU A O 1
ATOM 1487 N N . ALA A 1 196 ? 40.409 8.968 -41.792 1.00 67.38 196 ALA A N 1
ATOM 1488 C CA . ALA A 1 196 ? 40.151 7.991 -42.839 1.00 67.38 196 ALA A CA 1
ATOM 1489 C C . ALA A 1 196 ? 38.845 7.236 -42.540 1.00 67.38 196 ALA A C 1
ATOM 1491 O O . ALA A 1 196 ? 38.571 6.888 -41.388 1.00 67.38 196 ALA A O 1
ATOM 1492 N N . VAL A 1 197 ? 38.068 6.961 -43.590 1.00 57.81 197 VAL A N 1
ATOM 1493 C CA . VAL A 1 197 ? 36.970 5.987 -43.533 1.00 57.81 197 VAL A CA 1
ATOM 1494 C C . VAL A 1 197 ? 37.514 4.680 -42.945 1.00 57.81 197 VAL A C 1
ATOM 1496 O O . VAL A 1 197 ? 38.607 4.246 -43.308 1.00 57.81 197 VAL A O 1
ATOM 1499 N N . ASP A 1 198 ? 36.779 4.111 -41.988 1.00 57.91 198 ASP A N 1
ATOM 1500 C CA . ASP A 1 198 ? 37.112 2.887 -41.242 1.00 57.91 198 ASP A CA 1
ATOM 1501 C C . ASP A 1 198 ? 38.324 2.967 -40.290 1.00 57.91 198 ASP A C 1
ATOM 1503 O O . ASP A 1 198 ? 38.788 1.945 -39.775 1.00 57.91 198 ASP A O 1
ATOM 1507 N N . ALA A 1 199 ? 38.841 4.164 -39.989 1.00 62.03 199 ALA A N 1
ATOM 1508 C CA . ALA A 1 199 ? 39.871 4.315 -38.964 1.00 62.03 199 ALA A CA 1
ATOM 1509 C C . ALA A 1 199 ? 39.325 3.949 -37.573 1.00 62.03 199 ALA A C 1
ATOM 1511 O O . ALA A 1 199 ? 38.372 4.551 -37.077 1.00 62.03 199 ALA A O 1
ATOM 1512 N N . SER A 1 200 ? 39.977 3.001 -36.893 1.00 61.31 200 SER A N 1
ATOM 1513 C CA . SER A 1 200 ? 39.684 2.721 -35.489 1.00 61.31 200 SER A CA 1
ATOM 1514 C C . SER A 1 200 ? 40.143 3.893 -34.621 1.00 61.31 200 SER A C 1
ATOM 1516 O O . SER A 1 200 ? 41.340 4.184 -34.544 1.00 61.31 200 SER A O 1
ATOM 1518 N N . VAL A 1 201 ? 39.204 4.541 -33.938 1.00 62.72 201 VAL A N 1
ATOM 1519 C CA . VAL A 1 201 ? 39.498 5.572 -32.943 1.00 62.72 201 VAL A CA 1
ATOM 1520 C C . VAL A 1 201 ? 39.417 4.962 -31.555 1.00 62.72 201 VAL A C 1
ATOM 1522 O O . VAL A 1 201 ? 38.362 4.487 -31.141 1.00 62.72 201 VAL A O 1
ATOM 1525 N N . THR A 1 202 ? 40.516 5.025 -30.810 1.00 60.59 202 THR A N 1
ATOM 1526 C CA . THR A 1 202 ? 40.530 4.617 -29.404 1.00 60.59 202 THR A CA 1
ATOM 1527 C C . THR A 1 202 ? 40.433 5.851 -28.516 1.00 60.59 202 THR A C 1
ATOM 1529 O O . THR A 1 202 ? 41.361 6.657 -28.449 1.00 60.59 202 THR A O 1
ATOM 1532 N N . LEU A 1 203 ? 39.315 5.991 -27.807 1.00 60.09 203 LEU A N 1
ATOM 1533 C CA . LEU A 1 203 ? 39.167 6.939 -26.705 1.00 60.09 203 LEU A CA 1
ATOM 1534 C C . LEU A 1 203 ? 39.693 6.279 -25.425 1.00 60.09 203 LEU A C 1
ATOM 1536 O O . LEU A 1 203 ? 39.016 5.446 -24.828 1.00 60.09 203 LEU A O 1
ATOM 1540 N N . THR A 1 204 ? 40.903 6.644 -25.005 1.00 58.62 204 THR A N 1
ATOM 1541 C CA . THR A 1 204 ? 41.482 6.171 -23.739 1.00 58.62 204 THR A CA 1
ATOM 1542 C C . THR A 1 204 ? 41.394 7.275 -22.693 1.00 58.62 204 THR A C 1
ATOM 1544 O O . THR A 1 204 ? 42.070 8.295 -22.814 1.00 58.62 204 THR A O 1
ATOM 1547 N N . ALA A 1 205 ? 40.607 7.072 -21.637 1.00 55.00 205 ALA A N 1
ATOM 1548 C CA . ALA A 1 205 ? 40.689 7.901 -20.439 1.00 55.00 205 ALA A CA 1
ATOM 1549 C C . ALA A 1 205 ? 41.783 7.328 -19.515 1.00 55.00 205 ALA A C 1
ATOM 1551 O O . ALA A 1 205 ? 41.674 6.186 -19.077 1.00 55.00 205 ALA A O 1
ATOM 1552 N N . ALA A 1 206 ? 42.861 8.081 -19.265 1.00 55.22 206 ALA A N 1
ATOM 1553 C CA . ALA A 1 206 ? 43.966 7.670 -18.387 1.00 55.22 206 ALA A CA 1
ATOM 1554 C C . ALA A 1 206 ? 44.398 8.809 -17.436 1.00 55.22 206 ALA A C 1
ATOM 1556 O O . ALA A 1 206 ? 44.319 9.985 -17.795 1.00 55.22 206 ALA A O 1
ATOM 1557 N N . GLY A 1 207 ? 44.838 8.467 -16.215 1.00 53.94 207 GLY A N 1
ATOM 1558 C CA . GLY A 1 207 ? 45.202 9.412 -15.145 1.00 53.94 207 GLY A CA 1
ATOM 1559 C C . GLY A 1 207 ? 44.371 9.287 -13.853 1.00 53.94 207 GLY A C 1
ATOM 1560 O O . GLY A 1 207 ? 43.536 8.403 -13.694 1.00 53.94 207 GLY A O 1
ATOM 1561 N N . THR A 1 208 ? 44.619 10.171 -12.883 1.00 53.97 208 THR A N 1
ATOM 1562 C CA . THR A 1 208 ? 43.779 10.305 -11.680 1.00 53.97 208 THR A CA 1
ATOM 1563 C C . THR A 1 208 ? 42.508 11.105 -12.013 1.00 53.97 208 THR A C 1
ATOM 1565 O O . THR A 1 208 ? 42.576 12.096 -12.734 1.00 53.97 208 THR A O 1
ATOM 1568 N N . ASN A 1 209 ? 41.349 10.690 -11.480 1.00 50.34 209 ASN A N 1
ATOM 1569 C CA . ASN A 1 209 ? 40.015 11.301 -11.684 1.00 50.34 209 ASN A CA 1
ATOM 1570 C C . ASN A 1 209 ? 39.360 11.112 -13.074 1.00 50.34 209 ASN A C 1
ATOM 1572 O O . ASN A 1 209 ? 38.643 11.990 -13.544 1.00 50.34 209 ASN A O 1
ATOM 1576 N N . ASN A 1 210 ? 39.541 9.963 -13.735 1.00 51.62 210 ASN A N 1
ATOM 1577 C CA . ASN A 1 210 ? 38.875 9.658 -15.018 1.00 51.62 210 ASN A CA 1
ATOM 1578 C C . ASN A 1 210 ? 37.450 9.083 -14.891 1.00 51.62 210 ASN A C 1
ATOM 1580 O O . ASN A 1 210 ? 36.922 8.490 -15.832 1.00 51.62 210 ASN A O 1
ATOM 1584 N N . THR A 1 211 ? 36.822 9.248 -13.730 1.00 48.72 211 THR A N 1
ATOM 1585 C CA . THR A 1 211 ? 35.410 8.928 -13.494 1.00 48.72 211 THR A CA 1
ATOM 1586 C C . THR A 1 211 ? 34.561 9.760 -14.462 1.00 48.72 211 THR A C 1
ATOM 1588 O O . THR A 1 211 ? 34.462 10.975 -14.268 1.00 48.72 211 THR A O 1
ATOM 1591 N N . PRO A 1 212 ? 34.037 9.153 -15.545 1.00 52.81 212 PRO A N 1
ATOM 1592 C CA . PRO A 1 212 ? 33.066 8.063 -15.419 1.00 52.81 212 PRO A CA 1
ATOM 1593 C C . PRO A 1 212 ? 33.369 6.757 -16.192 1.00 52.81 212 PRO A C 1
ATOM 1595 O O . PRO A 1 212 ? 32.510 5.881 -16.206 1.00 52.81 212 PRO A O 1
ATOM 1598 N N . PHE A 1 21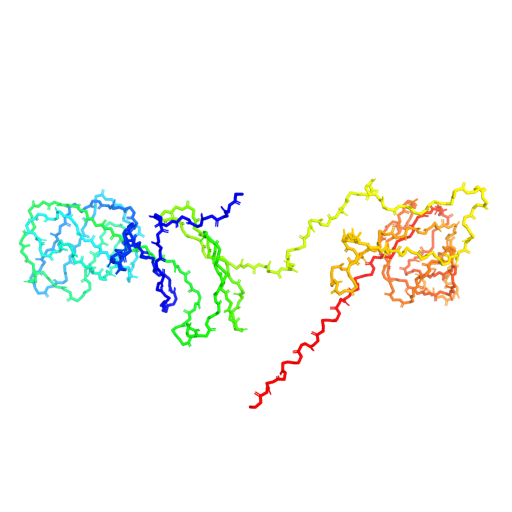3 ? 34.537 6.585 -16.822 1.00 50.75 213 PHE A N 1
ATOM 1599 C CA . PHE A 1 213 ? 34.830 5.386 -17.633 1.00 50.75 213 PHE A CA 1
ATOM 1600 C C . PHE A 1 213 ? 35.421 4.250 -16.785 1.00 50.75 213 PHE A C 1
ATOM 1602 O O . PHE A 1 213 ? 36.625 4.006 -16.799 1.00 50.75 213 PHE A O 1
ATOM 1609 N N . ASP A 1 214 ? 34.576 3.574 -16.011 1.00 50.88 214 ASP A N 1
ATOM 1610 C CA . ASP A 1 214 ? 34.949 2.361 -15.276 1.00 50.88 214 ASP A CA 1
ATOM 1611 C C . ASP A 1 214 ? 34.607 1.121 -16.121 1.00 50.88 214 ASP A C 1
ATOM 1613 O O . ASP A 1 214 ? 33.455 0.918 -16.517 1.00 50.88 214 ASP A O 1
ATOM 1617 N N . SER A 1 215 ? 35.619 0.291 -16.394 1.00 46.97 215 SER A N 1
ATOM 1618 C CA . SER A 1 215 ? 35.521 -0.935 -17.197 1.00 46.97 215 SER A CA 1
ATOM 1619 C C . SER A 1 215 ? 34.606 -2.011 -16.598 1.00 46.97 215 SER A C 1
ATOM 1621 O O . SER A 1 215 ? 34.319 -3.001 -17.269 1.00 46.97 215 SER A O 1
ATOM 1623 N N . SER A 1 216 ? 34.141 -1.830 -15.359 1.00 45.91 216 SER A N 1
ATOM 1624 C CA . SER A 1 216 ? 33.206 -2.719 -14.665 1.00 45.91 216 SER A CA 1
ATOM 1625 C C . SER A 1 216 ? 31.745 -2.250 -14.695 1.00 45.91 216 SER A C 1
ATOM 1627 O O . SER A 1 216 ? 30.866 -2.959 -14.199 1.00 45.91 216 SER A O 1
ATOM 1629 N N . THR A 1 217 ? 31.446 -1.083 -15.280 1.00 45.03 217 THR A N 1
ATOM 1630 C CA . THR A 1 217 ? 30.066 -0.580 -15.331 1.00 45.03 217 THR A CA 1
ATOM 1631 C C . THR A 1 217 ? 29.247 -1.306 -16.401 1.00 45.03 217 THR A C 1
ATOM 1633 O O . THR A 1 217 ? 29.530 -1.253 -17.592 1.00 45.03 217 THR A O 1
ATOM 1636 N N . THR A 1 218 ? 28.176 -1.978 -15.971 1.00 48.22 218 THR A N 1
ATOM 1637 C CA . THR A 1 218 ? 27.125 -2.557 -16.831 1.00 48.22 218 THR A CA 1
ATOM 1638 C C . THR A 1 218 ? 26.187 -1.503 -17.429 1.00 48.22 218 THR A C 1
ATOM 1640 O O . THR A 1 218 ? 25.277 -1.844 -18.186 1.00 48.22 218 THR A O 1
ATOM 1643 N N . ALA A 1 219 ? 26.397 -0.218 -17.121 1.00 50.16 219 ALA A N 1
ATOM 1644 C CA . ALA A 1 219 ? 25.704 0.893 -17.759 1.00 50.16 219 ALA A CA 1
ATOM 1645 C C . ALA A 1 219 ? 26.267 1.083 -19.172 1.00 50.16 219 ALA A C 1
ATOM 1647 O O . ALA A 1 219 ? 27.172 1.882 -19.409 1.00 50.16 219 ALA A O 1
ATOM 1648 N N . GLY A 1 220 ? 25.757 0.269 -20.095 1.00 48.00 220 GLY A N 1
ATOM 1649 C CA . GLY A 1 220 ? 26.143 0.277 -21.494 1.00 48.00 220 GLY A CA 1
ATOM 1650 C C . GLY A 1 220 ? 26.067 1.679 -22.091 1.00 48.00 220 GLY A C 1
ATOM 1651 O O . GLY A 1 220 ? 25.056 2.372 -21.998 1.00 48.00 220 GLY A O 1
ATOM 1652 N N . HIS A 1 221 ? 27.142 2.072 -22.762 1.00 50.44 221 HIS A N 1
ATOM 1653 C CA . HIS A 1 221 ? 27.051 3.041 -23.837 1.00 50.44 221 HIS A CA 1
ATOM 1654 C C . HIS A 1 221 ? 26.161 2.429 -24.925 1.00 50.44 221 HIS A C 1
ATOM 1656 O O . HIS A 1 221 ? 26.568 1.482 -25.597 1.00 50.44 221 HIS A O 1
ATOM 1662 N N . LEU A 1 222 ? 24.941 2.942 -25.087 1.00 45.62 222 LEU A N 1
ATOM 1663 C CA . LEU A 1 222 ? 24.259 2.819 -26.368 1.00 45.62 222 LEU A CA 1
ATOM 1664 C C . LEU A 1 222 ? 24.968 3.803 -27.308 1.00 45.62 222 LEU A C 1
ATOM 1666 O O . LEU A 1 222 ? 24.930 5.007 -27.027 1.00 45.62 222 LEU A O 1
ATOM 1670 N N . PRO A 1 223 ? 25.668 3.341 -28.363 1.00 49.09 223 PRO A N 1
ATOM 1671 C CA . PRO A 1 223 ? 26.104 4.248 -29.410 1.00 49.09 223 PRO A CA 1
ATOM 1672 C C . PRO A 1 223 ? 24.875 4.995 -29.906 1.00 49.09 223 PRO A C 1
ATOM 1674 O O . PRO A 1 223 ? 23.846 4.376 -30.179 1.00 49.09 223 PRO A O 1
ATOM 1677 N N . ASN A 1 224 ? 24.969 6.327 -29.943 1.00 47.12 224 ASN A N 1
ATOM 1678 C CA . ASN A 1 224 ? 23.973 7.153 -30.609 1.00 47.12 224 ASN A CA 1
ATOM 1679 C C . ASN A 1 224 ? 23.709 6.518 -31.973 1.00 47.12 224 ASN A C 1
ATOM 1681 O O . ASN A 1 224 ? 24.678 6.201 -32.663 1.00 47.12 224 ASN A O 1
ATOM 1685 N N . GLU A 1 225 ? 22.433 6.282 -32.280 1.00 55.78 225 GLU A N 1
ATOM 1686 C CA . GLU A 1 225 ? 21.941 5.658 -33.506 1.00 55.78 225 GLU A CA 1
ATOM 1687 C C . GLU A 1 225 ? 22.808 6.071 -34.701 1.00 55.78 225 GLU A C 1
ATOM 1689 O O . GLU A 1 225 ? 22.694 7.189 -35.203 1.00 55.78 225 GLU A O 1
ATOM 1694 N N . SER A 1 226 ? 23.752 5.204 -35.089 1.00 63.28 226 SER A N 1
ATOM 1695 C CA . SER A 1 226 ? 24.711 5.538 -36.137 1.00 63.28 226 SER A CA 1
ATOM 1696 C C . SER A 1 226 ? 23.942 5.554 -37.445 1.00 63.28 226 SER A C 1
ATOM 1698 O O . SER A 1 226 ? 23.584 4.501 -37.973 1.00 63.28 226 SER A O 1
ATOM 1700 N N . THR A 1 227 ? 23.650 6.747 -37.948 1.00 75.56 227 THR A N 1
ATOM 1701 C CA . THR A 1 227 ? 22.971 6.917 -39.226 1.00 75.56 227 THR A CA 1
ATOM 1702 C C . THR A 1 227 ? 23.954 6.618 -40.352 1.00 75.56 227 THR A C 1
ATOM 1704 O O . THR A 1 227 ? 25.083 7.108 -40.367 1.00 75.56 227 THR A O 1
ATOM 1707 N N . THR A 1 228 ? 23.534 5.788 -41.302 1.00 87.00 228 THR A N 1
ATOM 1708 C CA . THR A 1 228 ? 24.256 5.576 -42.563 1.00 87.00 228 THR A CA 1
ATOM 1709 C C . THR A 1 228 ? 23.410 6.142 -43.697 1.00 87.00 228 THR A C 1
ATOM 1711 O O . THR A 1 228 ? 22.203 5.903 -43.755 1.00 87.00 228 THR A O 1
ATOM 1714 N N . ALA A 1 229 ? 24.022 6.912 -44.595 1.00 93.19 229 ALA A N 1
ATOM 1715 C CA . ALA A 1 229 ? 23.316 7.468 -45.743 1.00 93.19 229 ALA A CA 1
ATOM 1716 C C . ALA A 1 229 ? 22.959 6.361 -46.747 1.00 93.19 229 ALA A C 1
ATOM 1718 O O . ALA A 1 229 ? 23.812 5.564 -47.141 1.00 93.19 229 ALA A O 1
ATOM 1719 N N . ILE A 1 230 ? 21.705 6.351 -47.188 1.00 95.06 230 ILE A N 1
ATOM 1720 C CA . ILE A 1 230 ? 21.224 5.525 -48.290 1.00 95.06 230 ILE A CA 1
ATOM 1721 C C . ILE A 1 230 ? 21.402 6.314 -49.580 1.00 95.06 230 ILE A C 1
ATOM 1723 O O . ILE A 1 230 ? 20.837 7.401 -49.740 1.00 95.06 230 ILE A O 1
ATOM 1727 N N . THR A 1 231 ? 22.163 5.755 -50.513 1.00 95.00 231 THR A N 1
ATOM 1728 C CA . THR A 1 231 ? 22.477 6.408 -51.788 1.00 95.00 231 THR A CA 1
ATOM 1729 C C . THR A 1 231 ? 21.649 5.876 -52.948 1.00 95.00 231 THR A C 1
ATOM 1731 O O . THR A 1 231 ? 21.456 6.605 -53.920 1.00 95.00 231 THR A O 1
ATOM 1734 N N . VAL A 1 232 ? 21.146 4.640 -52.859 1.00 94.62 232 VAL A N 1
ATOM 1735 C CA . VAL A 1 232 ? 20.384 3.992 -53.935 1.00 94.62 232 VAL A CA 1
ATOM 1736 C C . VAL A 1 232 ? 19.322 3.050 -53.365 1.00 94.62 232 VAL A C 1
ATOM 1738 O O . VAL A 1 232 ? 19.586 2.298 -52.427 1.00 94.62 232 VAL A O 1
ATOM 1741 N N . PHE A 1 233 ? 18.148 3.053 -53.997 1.00 95.56 233 PHE A N 1
ATOM 1742 C CA . PHE A 1 233 ? 17.189 1.950 -53.975 1.00 95.56 233 PHE A CA 1
ATOM 1743 C C . PHE A 1 233 ? 17.098 1.353 -55.381 1.00 95.56 233 PHE A C 1
ATOM 1745 O O . PHE A 1 233 ? 17.094 2.094 -56.366 1.00 95.56 233 PHE A O 1
ATOM 1752 N N . ALA A 1 234 ? 17.039 0.027 -55.488 1.00 94.75 234 ALA A N 1
ATOM 1753 C CA . ALA A 1 234 ? 16.914 -0.654 -56.775 1.00 94.75 234 ALA A CA 1
ATOM 1754 C C . ALA A 1 234 ? 16.042 -1.912 -56.683 1.00 94.75 234 ALA A C 1
ATOM 1756 O O . ALA A 1 234 ? 15.900 -2.522 -55.620 1.00 94.75 234 ALA A O 1
ATOM 1757 N N . ASP A 1 235 ? 15.462 -2.302 -57.819 1.00 94.31 235 ASP A N 1
ATOM 1758 C CA . ASP A 1 235 ? 14.666 -3.522 -57.926 1.00 94.31 235 ASP A CA 1
ATOM 1759 C C . ASP A 1 235 ? 15.532 -4.765 -57.678 1.00 94.31 235 ASP A C 1
ATOM 1761 O O . ASP A 1 235 ? 16.495 -5.023 -58.406 1.00 94.31 235 ASP A O 1
ATOM 1765 N N . TYR A 1 236 ? 15.165 -5.555 -56.666 1.00 95.25 236 TYR A N 1
ATOM 1766 C CA . TYR A 1 236 ? 15.807 -6.832 -56.344 1.00 95.25 236 TYR A CA 1
ATOM 1767 C C . TYR A 1 236 ? 14.857 -8.030 -56.520 1.00 95.25 236 TYR A C 1
ATOM 1769 O O . TYR A 1 236 ? 15.227 -9.178 -56.253 1.00 95.25 236 TYR A O 1
ATOM 1777 N N . ASN A 1 237 ? 13.658 -7.797 -57.069 1.00 91.38 237 ASN A N 1
ATOM 1778 C CA . ASN A 1 237 ? 12.621 -8.804 -57.289 1.00 91.38 237 ASN A CA 1
ATOM 1779 C C . ASN A 1 237 ? 13.074 -9.955 -58.204 1.00 91.38 237 ASN A C 1
ATOM 1781 O O . ASN A 1 237 ? 12.620 -11.087 -58.047 1.00 91.38 237 ASN A O 1
ATOM 1785 N N . GLY A 1 2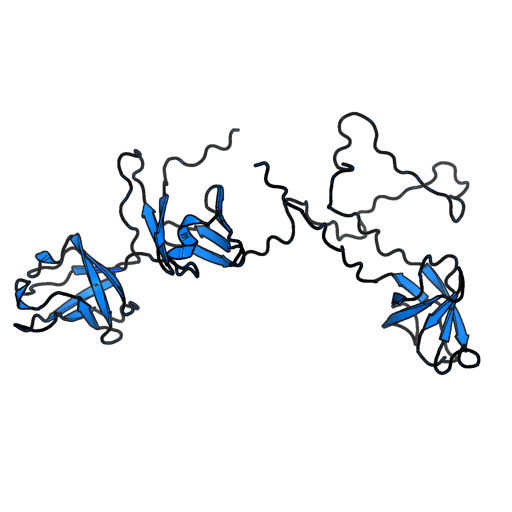38 ? 13.985 -9.680 -59.145 1.00 92.06 238 GLY A N 1
ATOM 1786 C CA . GLY A 1 238 ? 14.570 -10.696 -60.026 1.00 92.06 238 GLY A CA 1
ATOM 1787 C C . GLY A 1 238 ? 15.441 -11.734 -59.303 1.00 92.06 238 GLY A C 1
ATOM 1788 O O . GLY A 1 238 ? 15.631 -12.827 -59.834 1.00 92.06 238 GLY A O 1
ATOM 1789 N N . THR A 1 239 ? 15.934 -11.417 -58.100 1.00 94.56 239 THR A N 1
ATOM 1790 C CA . THR A 1 239 ? 16.748 -12.322 -57.272 1.00 94.56 239 THR A CA 1
ATOM 1791 C C . THR A 1 239 ? 15.935 -12.894 -56.114 1.00 94.56 239 THR A C 1
ATOM 1793 O O . THR A 1 239 ? 15.931 -14.107 -55.903 1.00 94.56 239 THR A O 1
ATOM 1796 N N . VAL A 1 240 ? 15.217 -12.036 -55.383 1.00 93.81 240 VAL A N 1
ATOM 1797 C CA . VAL A 1 240 ? 14.318 -12.432 -54.292 1.00 93.81 240 VAL A CA 1
ATOM 1798 C C . VAL A 1 240 ? 12.975 -11.746 -54.503 1.00 93.81 240 VAL A C 1
ATOM 1800 O O . VAL A 1 240 ? 12.873 -10.523 -54.428 1.00 93.81 240 VAL A O 1
ATOM 1803 N N . ALA A 1 241 ? 11.933 -12.532 -54.770 1.00 95.12 241 ALA A N 1
ATOM 1804 C CA . ALA A 1 241 ? 10.619 -11.994 -55.103 1.00 95.12 241 ALA A CA 1
ATOM 1805 C C . ALA A 1 241 ? 10.079 -11.055 -54.005 1.00 95.12 241 ALA A C 1
ATOM 1807 O O . ALA A 1 241 ? 10.102 -11.393 -52.821 1.00 95.12 241 ALA A O 1
ATOM 1808 N N . GLY A 1 242 ? 9.561 -9.894 -54.412 1.00 92.94 242 GLY A N 1
ATOM 1809 C CA . GLY A 1 242 ? 8.954 -8.898 -53.527 1.00 92.94 242 GLY A CA 1
ATOM 1810 C C . GLY A 1 242 ? 9.946 -8.086 -52.690 1.00 92.94 242 GLY A C 1
ATOM 1811 O O . GLY A 1 242 ? 9.574 -7.651 -51.601 1.00 92.94 242 GLY A O 1
ATOM 1812 N N . THR A 1 243 ? 11.185 -7.907 -53.161 1.00 95.69 243 THR A N 1
ATOM 1813 C CA . THR A 1 243 ? 12.229 -7.180 -52.422 1.00 95.69 243 THR A CA 1
ATOM 1814 C C . THR A 1 243 ? 12.825 -5.999 -53.190 1.00 95.69 243 THR A C 1
ATOM 1816 O O . THR A 1 243 ? 12.870 -5.988 -54.423 1.00 95.69 243 THR A O 1
ATOM 1819 N N . THR A 1 244 ? 13.337 -5.038 -52.422 1.00 95.88 244 THR A N 1
ATOM 1820 C CA . THR A 1 244 ? 14.096 -3.868 -52.879 1.00 95.88 244 THR A CA 1
ATOM 1821 C C . THR A 1 244 ? 15.487 -3.926 -52.258 1.00 95.88 244 THR A C 1
ATOM 1823 O O . THR A 1 244 ? 15.605 -4.139 -51.047 1.00 95.88 244 THR A O 1
ATOM 1826 N N . SER A 1 245 ? 16.538 -3.727 -53.057 1.00 95.88 245 SER A N 1
ATOM 1827 C CA . SER A 1 245 ? 17.902 -3.552 -52.546 1.00 95.88 245 SER A CA 1
ATOM 1828 C C . SER A 1 245 ? 18.141 -2.102 -52.144 1.00 95.88 245 SER A C 1
ATOM 1830 O O . SER A 1 245 ? 17.673 -1.180 -52.813 1.00 95.88 245 SER A O 1
ATOM 1832 N N . VAL A 1 246 ? 18.908 -1.917 -51.079 1.00 97.12 246 VAL A N 1
ATOM 1833 C CA . VAL A 1 246 ? 19.243 -0.634 -50.471 1.00 97.12 246 VAL A CA 1
ATOM 1834 C C . VAL A 1 246 ? 20.759 -0.540 -50.368 1.00 97.12 246 VAL A C 1
ATOM 1836 O O . VAL A 1 246 ? 21.381 -1.371 -49.704 1.00 97.12 246 VAL A O 1
ATOM 1839 N N . THR A 1 247 ? 21.336 0.480 -50.998 1.00 96.75 247 THR A N 1
ATOM 1840 C CA . THR A 1 247 ? 22.772 0.756 -50.926 1.00 96.75 247 THR A CA 1
ATOM 1841 C C . THR A 1 247 ? 23.053 1.755 -49.815 1.00 96.75 247 THR A C 1
ATOM 1843 O O . THR A 1 247 ? 22.659 2.921 -49.890 1.00 96.75 247 THR A O 1
ATOM 1846 N N . ALA A 1 248 ? 23.769 1.293 -48.797 1.00 94.31 248 ALA A N 1
ATOM 1847 C CA . ALA A 1 248 ? 24.287 2.064 -47.680 1.00 94.31 248 ALA A CA 1
ATOM 1848 C C . ALA A 1 248 ? 25.733 1.611 -47.421 1.00 94.31 248 ALA A C 1
ATOM 1850 O O . ALA A 1 248 ? 25.976 0.552 -46.846 1.00 94.31 248 ALA A O 1
ATOM 1851 N N . ALA A 1 249 ? 26.708 2.389 -47.894 1.00 90.56 249 ALA A N 1
ATOM 1852 C CA . ALA A 1 249 ? 28.111 1.976 -47.871 1.00 90.56 249 ALA A CA 1
ATOM 1853 C C . ALA A 1 249 ? 28.620 1.724 -46.441 1.00 90.56 249 ALA A C 1
ATOM 1855 O O . ALA A 1 249 ? 28.370 2.528 -45.543 1.00 90.56 249 ALA A O 1
ATOM 1856 N N . SER A 1 250 ? 29.351 0.622 -46.247 1.00 86.88 250 SER A N 1
ATOM 1857 C CA . SER A 1 250 ? 29.924 0.206 -44.959 1.00 86.88 250 SER A CA 1
ATOM 1858 C C . SER A 1 250 ? 28.921 0.206 -43.791 1.00 86.88 250 SER A C 1
ATOM 1860 O O . SER A 1 250 ? 29.269 0.549 -42.664 1.00 86.88 250 SER A O 1
ATOM 1862 N N . HIS A 1 251 ? 27.673 -0.212 -44.028 1.00 85.44 251 HIS A N 1
ATOM 1863 C CA . HIS A 1 251 ? 26.572 -0.078 -43.060 1.00 85.44 251 HIS A CA 1
ATOM 1864 C C . HIS A 1 251 ? 26.738 -0.870 -41.747 1.00 85.44 251 HIS A C 1
ATOM 1866 O O . HIS A 1 251 ? 25.972 -0.678 -40.808 1.00 85.44 251 HIS A O 1
ATOM 1872 N N . GLY A 1 252 ? 27.659 -1.836 -41.667 1.00 84.50 252 GLY A N 1
ATOM 1873 C CA . GLY A 1 252 ? 27.904 -2.640 -40.455 1.00 84.50 252 GLY A CA 1
ATOM 1874 C C . GLY A 1 252 ? 26.806 -3.655 -40.079 1.00 84.50 252 GLY A C 1
ATOM 1875 O O . GLY A 1 252 ? 27.088 -4.600 -39.347 1.00 84.50 252 GLY A O 1
ATOM 1876 N N . LEU A 1 253 ? 25.595 -3.516 -40.626 1.00 87.62 253 LEU A N 1
ATOM 1877 C CA . LEU A 1 253 ? 24.456 -4.432 -40.453 1.00 87.62 253 LEU A CA 1
ATOM 1878 C C . LEU A 1 253 ? 24.746 -5.891 -40.865 1.00 87.62 253 LEU A C 1
ATOM 1880 O O . LEU A 1 253 ? 25.580 -6.181 -41.738 1.00 87.62 253 LEU A O 1
ATOM 1884 N N . SER A 1 254 ? 23.992 -6.802 -40.257 1.00 91.00 254 SER A N 1
ATOM 1885 C CA . SER A 1 254 ? 23.951 -8.249 -40.470 1.00 91.00 254 SER A CA 1
ATOM 1886 C C . SER A 1 254 ? 22.529 -8.722 -40.790 1.00 91.00 254 SER A C 1
ATOM 1888 O O . SER A 1 254 ? 21.544 -8.108 -40.395 1.00 91.00 254 SER A O 1
ATOM 1890 N N . THR A 1 255 ? 22.398 -9.840 -41.510 1.00 94.06 255 THR A N 1
ATOM 1891 C CA . THR A 1 255 ? 21.081 -10.445 -41.779 1.00 94.06 255 THR A CA 1
ATOM 1892 C C . THR A 1 255 ? 20.328 -10.716 -40.478 1.00 94.06 255 THR A C 1
ATOM 1894 O O . THR A 1 255 ? 20.858 -11.383 -39.592 1.00 94.06 255 THR A O 1
ATOM 1897 N N . GLY A 1 256 ? 19.081 -10.251 -40.405 1.00 89.25 256 GLY A N 1
ATOM 1898 C CA . GLY A 1 256 ? 18.231 -10.349 -39.219 1.00 89.25 256 GLY A CA 1
ATOM 1899 C C . GLY A 1 256 ? 18.184 -9.074 -38.376 1.00 89.25 256 GLY A C 1
ATOM 1900 O O . GLY A 1 256 ? 17.280 -8.960 -37.547 1.00 89.25 256 GLY A O 1
ATOM 1901 N N . ASP A 1 257 ? 19.077 -8.111 -38.615 1.00 89.94 257 ASP A N 1
ATOM 1902 C CA . ASP A 1 257 ? 19.004 -6.804 -37.964 1.00 89.94 257 ASP A CA 1
ATOM 1903 C C . ASP A 1 257 ? 17.713 -6.079 -38.372 1.00 89.94 257 ASP A C 1
ATOM 1905 O O . ASP A 1 257 ? 17.225 -6.199 -39.503 1.00 89.94 257 ASP A O 1
ATOM 1909 N N . VAL A 1 258 ? 17.141 -5.329 -37.435 1.00 90.50 258 VAL A N 1
ATOM 1910 C CA . VAL A 1 258 ? 15.998 -4.451 -37.681 1.00 90.50 258 VAL A CA 1
ATOM 1911 C C . VAL A 1 258 ? 16.527 -3.043 -37.855 1.00 90.50 258 VAL A C 1
ATOM 1913 O O . VAL A 1 258 ? 17.161 -2.498 -36.956 1.00 90.50 258 VAL A O 1
ATOM 1916 N N . VAL A 1 259 ? 16.230 -2.436 -38.997 1.00 92.44 259 VAL A N 1
ATOM 1917 C CA . VAL A 1 259 ? 16.613 -1.059 -39.291 1.00 92.44 259 VAL A CA 1
ATOM 1918 C C . VAL A 1 259 ? 15.408 -0.146 -39.340 1.00 92.44 259 VAL A C 1
ATOM 1920 O O . VAL A 1 259 ? 14.316 -0.572 -39.705 1.00 92.44 259 VAL A O 1
ATOM 1923 N N . ARG A 1 260 ? 15.615 1.130 -39.035 1.00 93.56 260 ARG A N 1
ATOM 1924 C CA . ARG A 1 260 ? 14.683 2.209 -39.346 1.00 93.56 260 ARG A CA 1
ATOM 1925 C C . ARG A 1 260 ? 15.210 2.980 -40.551 1.00 93.56 260 ARG A C 1
ATOM 1927 O O . ARG A 1 260 ? 16.328 3.482 -40.508 1.00 93.56 260 ARG A O 1
ATOM 1934 N N . ILE A 1 261 ? 14.396 3.080 -41.597 1.00 94.19 261 ILE A N 1
ATOM 1935 C CA . ILE A 1 261 ? 14.650 3.921 -42.768 1.00 94.19 261 ILE A CA 1
ATOM 1936 C C . ILE A 1 261 ? 13.820 5.201 -42.636 1.00 94.19 261 ILE A C 1
ATOM 1938 O O . ILE A 1 261 ? 12.641 5.155 -42.270 1.00 94.19 261 ILE A O 1
ATOM 1942 N N . SER A 1 262 ? 14.436 6.348 -42.916 1.00 93.25 262 SER A N 1
ATOM 1943 C CA . SER A 1 262 ? 13.790 7.665 -42.887 1.00 93.25 262 SER A CA 1
ATOM 1944 C C . SER A 1 262 ? 14.305 8.590 -43.992 1.00 93.25 262 SER A C 1
ATOM 1946 O O . SER A 1 262 ? 15.358 8.348 -44.577 1.00 93.25 262 SER A O 1
ATOM 1948 N N . GLY A 1 263 ? 13.566 9.667 -44.276 1.00 91.75 263 GLY A N 1
ATOM 1949 C CA . GLY A 1 263 ? 13.953 10.673 -45.273 1.00 91.75 263 GLY A CA 1
ATOM 1950 C C . GLY A 1 263 ? 13.668 10.276 -46.724 1.00 91.75 263 GLY A C 1
ATOM 1951 O O . GLY A 1 263 ? 14.116 10.961 -47.632 1.00 91.75 263 GLY A O 1
ATOM 1952 N N . THR A 1 264 ? 12.909 9.200 -46.944 1.00 91.69 264 THR A N 1
ATOM 1953 C CA . THR A 1 264 ? 12.549 8.696 -48.278 1.00 91.69 264 THR A CA 1
ATOM 1954 C C . THR A 1 264 ? 11.091 9.011 -48.621 1.00 91.69 264 THR A C 1
ATOM 1956 O O . THR A 1 264 ? 10.302 9.364 -47.742 1.00 91.69 264 THR A O 1
ATOM 1959 N N . THR A 1 265 ? 10.701 8.847 -49.886 1.00 89.69 265 THR A N 1
ATOM 1960 C CA . THR A 1 265 ? 9.296 8.968 -50.314 1.00 89.69 265 THR A CA 1
ATOM 1961 C C . THR A 1 265 ? 8.488 7.708 -49.980 1.00 89.69 265 THR A C 1
ATOM 1963 O O . THR A 1 265 ? 7.378 7.810 -49.461 1.00 89.69 265 THR A O 1
ATOM 1966 N N . SER A 1 266 ? 9.058 6.523 -50.235 1.00 89.12 266 SER A N 1
ATOM 1967 C CA . SER A 1 266 ? 8.316 5.249 -50.275 1.00 89.12 266 SER A CA 1
ATOM 1968 C C . SER A 1 266 ? 8.657 4.263 -49.152 1.00 89.12 266 SER A C 1
ATOM 1970 O O . SER A 1 266 ? 7.909 3.313 -48.934 1.00 89.12 266 SER A O 1
ATOM 1972 N N . TYR A 1 267 ? 9.764 4.463 -48.429 1.00 92.19 267 TYR A N 1
ATOM 1973 C CA . TYR A 1 267 ? 10.342 3.438 -47.547 1.00 92.19 267 TYR A CA 1
ATOM 1974 C C . TYR A 1 267 ? 10.562 3.903 -46.113 1.00 92.19 267 TYR A C 1
ATOM 1976 O O . TYR A 1 267 ? 11.361 3.317 -45.394 1.00 92.19 267 TYR A O 1
ATOM 1984 N N . ASN A 1 268 ? 9.871 4.947 -45.659 1.00 93.31 268 ASN A N 1
ATOM 1985 C CA . ASN A 1 268 ? 9.951 5.324 -44.250 1.00 93.31 268 ASN A CA 1
ATOM 1986 C C . ASN A 1 268 ? 9.291 4.239 -43.390 1.00 93.31 268 ASN A C 1
ATOM 1988 O O . ASN A 1 268 ? 8.117 3.923 -43.581 1.00 93.31 268 ASN A O 1
ATOM 1992 N N . GLY A 1 269 ? 10.028 3.678 -42.434 1.00 92.75 269 GLY A N 1
ATOM 1993 C CA . GLY A 1 269 ? 9.527 2.587 -41.600 1.00 92.75 269 GLY A CA 1
ATOM 1994 C C . GLY A 1 269 ? 10.631 1.748 -40.970 1.00 92.75 269 GLY A C 1
ATOM 1995 O O . GLY A 1 269 ? 11.812 2.065 -41.097 1.00 92.75 269 GLY A O 1
ATOM 1996 N N . GLN A 1 270 ? 10.237 0.681 -40.274 1.00 94.31 270 GLN A N 1
ATOM 1997 C CA . GLN A 1 270 ? 11.160 -0.321 -39.743 1.00 94.31 270 GLN A CA 1
ATOM 1998 C C . GLN A 1 270 ? 11.111 -1.601 -40.572 1.00 94.31 270 GLN A C 1
ATOM 2000 O O . GLN A 1 270 ? 10.030 -2.071 -40.926 1.00 94.31 270 GLN A O 1
ATOM 2005 N N . PHE A 1 271 ? 12.277 -2.178 -40.843 1.00 94.69 271 PHE A N 1
ATOM 2006 C CA . PHE A 1 271 ? 12.423 -3.355 -41.689 1.00 94.69 271 PHE A CA 1
ATOM 2007 C C . PHE A 1 271 ? 13.449 -4.309 -41.096 1.00 94.69 271 PHE A C 1
ATOM 2009 O O . PHE A 1 271 ? 14.534 -3.892 -40.705 1.00 94.69 271 PHE A O 1
ATOM 2016 N N . THR A 1 272 ? 13.140 -5.601 -41.083 1.00 95.19 272 THR A N 1
ATOM 2017 C CA . THR A 1 272 ? 14.176 -6.625 -40.931 1.00 95.19 272 THR A CA 1
ATOM 2018 C C . THR A 1 272 ? 14.942 -6.739 -42.242 1.00 95.19 272 THR A C 1
ATOM 2020 O O . THR A 1 272 ? 14.329 -6.894 -43.303 1.00 95.19 272 THR A O 1
ATOM 2023 N N . ILE A 1 273 ? 16.267 -6.668 -42.174 1.00 96.00 273 ILE A N 1
ATOM 2024 C CA . ILE A 1 273 ? 17.128 -6.681 -43.356 1.00 96.00 273 ILE A CA 1
ATOM 2025 C C . ILE A 1 273 ? 17.736 -8.056 -43.596 1.00 96.00 273 ILE A C 1
ATOM 2027 O O . ILE A 1 273 ? 17.948 -8.854 -42.679 1.00 96.00 273 ILE A O 1
ATOM 2031 N N . THR A 1 274 ? 18.068 -8.322 -44.854 1.00 97.31 274 THR A N 1
ATOM 2032 C CA . THR A 1 274 ? 18.990 -9.397 -45.229 1.00 97.31 274 THR A CA 1
ATOM 2033 C C . THR A 1 274 ? 20.191 -8.778 -45.921 1.00 97.31 274 THR A C 1
ATOM 2035 O O . THR A 1 274 ? 20.045 -8.066 -46.912 1.00 97.31 274 THR A O 1
ATOM 2038 N N . LYS A 1 275 ? 21.379 -9.028 -45.373 1.00 96.81 275 LYS A N 1
ATOM 2039 C CA . LYS A 1 275 ? 22.634 -8.494 -45.891 1.00 96.81 275 LYS A CA 1
ATOM 2040 C C . LYS A 1 275 ? 22.953 -9.130 -47.242 1.00 96.81 275 LYS A C 1
ATOM 2042 O O . LYS A 1 275 ? 22.937 -10.356 -47.351 1.00 96.81 275 LYS A O 1
ATOM 2047 N N . ILE A 1 276 ? 23.272 -8.301 -48.235 1.00 96.69 276 ILE A N 1
ATOM 2048 C CA . ILE A 1 276 ? 23.816 -8.743 -49.523 1.00 96.69 276 ILE A CA 1
ATOM 2049 C C . ILE A 1 276 ? 25.343 -8.742 -49.414 1.00 96.69 276 ILE A C 1
ATOM 2051 O O . ILE A 1 276 ? 25.972 -9.788 -49.570 1.00 96.69 276 ILE A O 1
ATOM 2055 N N . ASP A 1 277 ? 25.933 -7.599 -49.059 1.00 95.31 277 ASP A N 1
ATOM 2056 C CA . ASP A 1 277 ? 27.367 -7.454 -48.809 1.00 95.31 277 ASP A CA 1
ATOM 2057 C C . ASP A 1 277 ? 27.662 -6.326 -47.798 1.00 95.31 277 ASP A C 1
ATOM 2059 O O . ASP A 1 277 ? 26.862 -6.077 -46.904 1.00 95.31 277 ASP A O 1
ATOM 2063 N N . ALA A 1 278 ? 28.856 -5.724 -47.826 1.00 91.12 278 ALA A N 1
ATOM 2064 C CA . ALA A 1 278 ? 29.238 -4.659 -46.894 1.00 91.12 278 ALA A CA 1
ATOM 2065 C C . ALA A 1 278 ? 28.547 -3.307 -47.164 1.00 91.12 278 ALA A C 1
ATOM 2067 O O . ALA A 1 278 ? 28.533 -2.458 -46.273 1.00 91.12 278 ALA A O 1
ATOM 2068 N N . ASN A 1 279 ? 28.024 -3.110 -48.373 1.00 95.12 279 ASN A N 1
ATOM 2069 C CA . ASN A 1 279 ? 27.428 -1.866 -48.849 1.00 95.12 279 ASN A CA 1
ATOM 2070 C C . ASN A 1 279 ? 25.947 -2.012 -49.191 1.00 95.12 279 ASN A C 1
ATOM 2072 O O . ASN A 1 279 ? 25.261 -1.001 -49.309 1.00 95.12 279 ASN A O 1
ATOM 2076 N N . ASP A 1 280 ? 25.458 -3.239 -49.351 1.00 96.44 280 ASP A N 1
ATOM 2077 C CA . ASP A 1 280 ? 24.098 -3.502 -49.791 1.00 96.44 280 ASP A CA 1
ATOM 2078 C C . ASP A 1 280 ? 23.362 -4.481 -48.864 1.00 96.44 280 ASP A C 1
ATOM 2080 O O . ASP A 1 280 ? 23.891 -5.500 -48.404 1.00 96.44 280 ASP A O 1
ATOM 2084 N N . PHE A 1 281 ? 22.075 -4.214 -48.656 1.00 97.75 281 PHE A N 1
ATOM 2085 C CA . PHE A 1 281 ? 21.116 -5.135 -48.047 1.00 97.75 281 PHE A CA 1
ATOM 2086 C C . PHE A 1 281 ? 19.781 -5.069 -48.791 1.00 97.75 281 PHE A C 1
ATOM 2088 O O . PHE A 1 281 ? 19.538 -4.134 -49.547 1.00 97.75 281 PHE A O 1
ATOM 2095 N N . HIS A 1 282 ? 18.891 -6.043 -48.596 1.00 97.62 282 HIS A N 1
ATOM 2096 C CA . HIS A 1 282 ? 17.522 -5.959 -49.112 1.00 97.62 282 HIS A CA 1
ATOM 2097 C C . HIS A 1 282 ? 16.473 -5.965 -48.002 1.00 97.62 282 HIS A C 1
ATOM 2099 O O . HIS A 1 282 ? 16.670 -6.527 -46.920 1.00 97.62 282 HIS A O 1
ATOM 2105 N N . ILE A 1 283 ? 15.329 -5.361 -48.320 1.00 96.81 283 ILE A N 1
ATOM 2106 C CA . ILE A 1 283 ? 14.121 -5.308 -47.493 1.00 96.81 283 ILE A CA 1
ATOM 2107 C C . ILE A 1 283 ? 12.941 -5.936 -48.241 1.00 96.81 283 ILE A C 1
ATOM 2109 O O . ILE A 1 283 ? 12.890 -5.927 -49.472 1.00 96.81 283 ILE A O 1
ATOM 2113 N N . PHE A 1 284 ? 11.985 -6.497 -47.501 1.00 95.12 284 PHE A N 1
ATOM 2114 C CA . PHE A 1 284 ? 10.791 -7.146 -48.059 1.00 95.12 284 PHE A CA 1
ATOM 2115 C C . PHE A 1 284 ? 9.688 -6.131 -48.369 1.00 95.12 284 PHE A C 1
ATOM 2117 O O . PHE A 1 284 ? 8.656 -6.071 -47.702 1.00 95.12 284 PHE A O 1
ATOM 2124 N N . ILE A 1 285 ? 9.934 -5.319 -49.390 1.00 91.56 285 ILE A N 1
ATOM 2125 C CA . ILE A 1 285 ? 8.954 -4.430 -50.006 1.00 91.56 285 ILE A CA 1
ATOM 2126 C C . ILE A 1 285 ? 9.194 -4.409 -51.516 1.00 91.56 285 ILE A C 1
ATOM 2128 O O . ILE A 1 285 ? 10.317 -4.608 -51.968 1.00 91.56 285 ILE A O 1
ATOM 2132 N N . THR A 1 286 ? 8.139 -4.215 -52.307 1.00 91.75 286 THR A N 1
ATOM 2133 C CA . THR A 1 286 ? 8.271 -4.122 -53.769 1.00 91.75 286 THR A CA 1
ATOM 2134 C C . THR A 1 286 ? 8.844 -2.763 -54.160 1.00 91.75 286 THR A C 1
ATOM 2136 O O . THR A 1 286 ? 8.404 -1.743 -53.631 1.00 91.75 286 THR A O 1
ATOM 2139 N N . PHE A 1 287 ? 9.791 -2.760 -55.098 1.00 93.06 287 PHE A N 1
ATOM 2140 C CA . PHE A 1 287 ? 10.438 -1.547 -55.592 1.00 93.06 287 PHE A CA 1
ATOM 2141 C C . PHE A 1 287 ? 9.455 -0.589 -56.277 1.00 93.06 287 PHE A C 1
ATOM 2143 O O . PHE A 1 287 ? 8.591 -1.007 -57.054 1.00 93.06 287 PHE A O 1
ATOM 2150 N N . VAL A 1 288 ? 9.621 0.708 -56.012 1.00 89.25 288 VAL A N 1
ATOM 2151 C CA . VAL A 1 288 ? 8.841 1.805 -56.591 1.00 89.25 288 VAL A CA 1
ATOM 2152 C C . VAL A 1 288 ? 9.791 2.712 -57.373 1.00 89.25 288 VAL A C 1
ATOM 2154 O O . VAL A 1 288 ? 10.728 3.256 -56.825 1.00 89.25 288 VAL A O 1
ATOM 2157 N N . ALA A 1 289 ? 9.557 2.936 -58.666 1.00 81.38 289 ALA A N 1
ATOM 2158 C CA . ALA A 1 289 ? 10.514 3.645 -59.531 1.00 81.38 289 ALA A CA 1
ATOM 2159 C C . ALA A 1 289 ? 10.674 5.173 -59.276 1.00 81.38 289 ALA A C 1
ATOM 2161 O O . ALA A 1 289 ? 11.258 5.859 -60.113 1.00 81.38 289 ALA A O 1
ATOM 2162 N N . ASP A 1 290 ? 10.177 5.706 -58.153 1.00 70.94 290 ASP A N 1
ATOM 2163 C CA . ASP A 1 290 ? 10.220 7.128 -57.748 1.00 70.94 290 ASP A CA 1
ATOM 2164 C C . ASP A 1 290 ? 11.007 7.323 -56.434 1.00 70.94 290 ASP A C 1
ATOM 2166 O O . ASP A 1 290 ? 10.583 8.015 -55.505 1.00 70.94 290 ASP A O 1
ATOM 2170 N N . ASP A 1 291 ? 12.135 6.625 -56.307 1.00 67.31 291 ASP A N 1
ATOM 2171 C CA . ASP A 1 291 ? 12.832 6.513 -55.028 1.00 67.31 291 ASP A CA 1
ATOM 2172 C C . ASP A 1 291 ? 13.879 7.607 -54.779 1.00 67.31 291 ASP A C 1
ATOM 2174 O O . ASP A 1 291 ? 14.606 8.045 -55.673 1.00 67.31 291 ASP A O 1
ATOM 2178 N N . ALA A 1 292 ? 13.966 8.025 -53.513 1.00 69.44 292 ALA A N 1
ATOM 2179 C CA . ALA A 1 292 ? 14.827 9.096 -53.016 1.00 69.44 292 ALA A CA 1
ATOM 2180 C C . ALA A 1 292 ? 15.941 8.557 -52.099 1.00 69.44 292 ALA A C 1
ATOM 2182 O O . ALA A 1 292 ? 15.804 7.493 -51.495 1.00 69.44 292 ALA A O 1
ATOM 2183 N N . THR A 1 293 ? 17.031 9.318 -51.955 1.00 88.12 293 THR A N 1
ATOM 2184 C CA . THR A 1 293 ? 18.061 9.091 -50.924 1.00 88.12 293 THR A CA 1
ATOM 2185 C C . THR A 1 293 ? 17.455 9.185 -49.525 1.00 88.12 293 THR A C 1
ATOM 2187 O O . THR A 1 293 ? 16.478 9.906 -49.330 1.00 88.12 293 THR A O 1
ATOM 2190 N N . GLY A 1 294 ? 18.050 8.525 -48.537 1.00 92.19 294 GLY A N 1
ATOM 2191 C CA . GLY A 1 294 ? 17.547 8.550 -47.162 1.00 92.19 294 GLY A CA 1
ATOM 2192 C C . GLY A 1 294 ? 18.619 8.207 -46.142 1.00 92.19 294 GLY A C 1
ATOM 2193 O O . GLY A 1 294 ? 19.809 8.234 -46.438 1.00 92.19 294 GLY A O 1
ATOM 2194 N N . GLU A 1 295 ? 18.189 7.854 -44.940 1.00 92.38 295 GLU A N 1
ATOM 2195 C CA . GLU A 1 295 ? 19.063 7.399 -43.862 1.00 92.38 295 GLU A CA 1
ATOM 2196 C C . GLU A 1 295 ? 18.566 6.064 -43.321 1.00 92.38 295 GLU A C 1
ATOM 2198 O O . GLU A 1 295 ? 17.357 5.841 -43.214 1.00 92.38 295 GLU A O 1
ATOM 2203 N N . VAL A 1 296 ? 19.508 5.195 -42.959 1.00 92.62 296 VAL A N 1
ATOM 2204 C CA . VAL A 1 296 ? 19.251 3.935 -42.263 1.00 92.62 296 VAL A CA 1
ATOM 2205 C C . VAL A 1 296 ? 19.910 3.950 -40.887 1.00 92.62 296 VAL A C 1
ATOM 2207 O O . VAL A 1 296 ? 21.039 4.415 -40.730 1.00 92.62 296 VAL A O 1
ATOM 2210 N N . VAL A 1 297 ? 19.196 3.424 -39.895 1.00 86.94 297 VAL A N 1
ATOM 2211 C CA . VAL A 1 297 ? 19.657 3.258 -38.513 1.00 86.94 297 VAL A CA 1
ATOM 2212 C C . VAL A 1 297 ? 19.413 1.824 -38.055 1.00 86.94 297 VAL A C 1
ATOM 2214 O O . VAL A 1 297 ? 18.303 1.327 -38.228 1.00 86.94 297 VAL A O 1
ATOM 2217 N N . ASP A 1 298 ? 20.397 1.189 -37.412 1.00 85.69 298 ASP A N 1
ATOM 2218 C CA . ASP A 1 298 ? 20.195 -0.066 -36.669 1.00 85.69 298 ASP A CA 1
ATOM 2219 C C . ASP A 1 298 ? 19.369 0.192 -35.397 1.00 85.69 298 ASP A C 1
ATOM 2221 O O . ASP A 1 298 ? 19.807 0.900 -34.491 1.00 85.69 298 ASP A O 1
ATOM 2225 N N . VAL A 1 299 ? 18.174 -0.391 -35.330 1.00 80.19 299 VAL A N 1
ATOM 2226 C CA . VAL A 1 299 ? 17.260 -0.337 -34.176 1.00 80.19 299 VAL A CA 1
ATOM 2227 C C . VAL A 1 299 ? 17.017 -1.731 -33.595 1.00 80.19 299 VAL A C 1
ATOM 2229 O O . VAL A 1 299 ? 16.027 -1.964 -32.896 1.00 80.19 299 VAL A O 1
ATOM 2232 N N . THR A 1 300 ? 17.904 -2.684 -33.890 1.00 78.81 300 THR A N 1
ATOM 2233 C CA . THR A 1 300 ? 17.798 -4.055 -33.399 1.00 78.81 300 THR A CA 1
ATOM 2234 C C . THR A 1 300 ? 17.777 -4.052 -31.877 1.00 78.81 300 THR A C 1
ATOM 2236 O O . THR A 1 300 ? 18.731 -3.625 -31.222 1.00 78.81 300 THR A O 1
ATOM 2239 N N . ALA A 1 301 ? 16.697 -4.573 -31.292 1.00 57.50 301 ALA A N 1
ATOM 2240 C CA . ALA A 1 301 ? 16.616 -4.795 -29.858 1.00 57.50 301 ALA A CA 1
ATOM 2241 C C . ALA A 1 301 ? 17.649 -5.860 -29.460 1.00 57.50 301 ALA A C 1
ATOM 2243 O O . ALA A 1 301 ? 17.389 -7.063 -29.519 1.00 57.50 301 ALA A O 1
ATOM 2244 N N . LYS A 1 302 ? 18.848 -5.427 -29.065 1.00 52.12 302 LYS A N 1
ATOM 2245 C CA . LYS A 1 302 ? 19.869 -6.320 -28.519 1.00 52.12 302 LYS A CA 1
ATOM 2246 C C . LYS A 1 302 ? 19.403 -6.745 -27.134 1.00 52.12 302 LYS A C 1
ATOM 2248 O O . LYS A 1 302 ? 19.547 -6.010 -26.160 1.00 52.12 302 LYS A O 1
ATOM 2253 N N . SER A 1 303 ? 18.797 -7.929 -27.061 1.00 43.00 303 SER A N 1
ATOM 2254 C CA . SER A 1 303 ? 18.589 -8.632 -25.799 1.00 43.00 303 SER A CA 1
ATOM 2255 C C . SER A 1 303 ? 19.937 -8.693 -25.085 1.00 43.00 303 SER A C 1
ATOM 2257 O O . SER A 1 303 ? 20.868 -9.343 -25.557 1.00 43.00 303 SER A O 1
ATOM 2259 N N . GLN A 1 304 ? 20.065 -7.985 -23.963 1.00 41.88 304 GLN A N 1
ATOM 2260 C CA . GLN A 1 304 ? 21.127 -8.290 -23.020 1.00 41.88 304 GLN A CA 1
ATOM 2261 C C . GLN A 1 304 ? 20.749 -9.627 -22.399 1.00 41.88 304 GLN A C 1
ATOM 2263 O O . GLN A 1 304 ? 19.942 -9.690 -21.473 1.00 41.88 304 GLN A O 1
ATOM 2268 N N . THR A 1 305 ? 21.261 -10.713 -22.974 1.00 36.69 305 THR A N 1
ATOM 2269 C CA . THR A 1 305 ? 21.126 -12.045 -22.402 1.00 36.69 305 THR A CA 1
ATOM 2270 C C . THR A 1 305 ? 21.754 -11.987 -21.015 1.00 36.69 305 THR A C 1
ATOM 2272 O O . THR A 1 305 ? 22.972 -11.876 -20.874 1.00 36.69 305 THR A O 1
ATOM 2275 N N . GLY A 1 306 ? 20.894 -11.952 -19.996 1.00 35.94 306 GLY A N 1
ATOM 2276 C CA . GLY A 1 306 ? 21.277 -11.752 -18.608 1.00 35.94 306 GLY A CA 1
ATOM 2277 C C . GLY A 1 306 ? 22.348 -12.748 -18.184 1.00 35.94 306 GLY A C 1
ATOM 2278 O O . GLY A 1 306 ? 22.244 -13.949 -18.442 1.00 35.94 306 GLY A O 1
ATOM 2279 N N . ALA A 1 307 ? 23.386 -12.238 -17.526 1.00 33.31 307 ALA A N 1
ATOM 2280 C CA . ALA A 1 307 ? 24.364 -13.067 -16.853 1.00 33.31 307 ALA A CA 1
ATOM 2281 C C . ALA A 1 307 ? 23.632 -13.983 -15.858 1.00 33.31 307 ALA A C 1
ATOM 2283 O O . ALA A 1 307 ? 23.021 -13.515 -14.897 1.00 33.31 307 ALA A O 1
ATOM 2284 N N . LEU A 1 308 ? 23.690 -15.295 -16.093 1.00 33.88 308 LEU A N 1
ATOM 2285 C CA . LEU A 1 308 ? 23.290 -16.303 -15.119 1.00 33.88 308 LEU A CA 1
ATOM 2286 C C . LEU A 1 308 ? 24.203 -16.166 -13.894 1.00 33.88 308 LEU A C 1
ATOM 2288 O O . LEU A 1 308 ? 25.329 -16.666 -13.882 1.00 33.88 308 LEU A O 1
ATOM 2292 N N . PHE A 1 309 ? 23.724 -15.477 -12.860 1.00 31.14 309 PHE A N 1
ATOM 2293 C CA . PHE A 1 309 ? 24.394 -15.419 -11.566 1.00 31.14 309 PHE A CA 1
ATOM 2294 C C . PHE A 1 309 ? 24.243 -16.781 -10.881 1.00 31.14 309 PHE A C 1
ATOM 2296 O O . PHE A 1 309 ? 23.231 -17.092 -10.257 1.00 31.14 309 PHE A O 1
ATOM 2303 N N . LYS A 1 310 ? 25.254 -17.637 -11.031 1.00 30.39 310 LYS A N 1
ATOM 2304 C CA . LYS A 1 310 ? 25.352 -18.888 -10.281 1.00 30.39 310 LYS A CA 1
ATOM 2305 C C . LYS A 1 310 ? 25.851 -18.553 -8.875 1.00 30.39 310 LYS A C 1
ATOM 2307 O O . LYS A 1 310 ? 27.048 -18.366 -8.675 1.00 30.39 310 LYS A O 1
ATOM 2312 N N . ILE A 1 311 ? 24.944 -18.470 -7.904 1.00 33.06 311 ILE A N 1
ATOM 2313 C CA . ILE A 1 311 ? 25.320 -18.430 -6.486 1.00 33.06 311 ILE A CA 1
ATOM 2314 C C . ILE A 1 311 ? 25.877 -19.813 -6.136 1.00 33.06 311 ILE A C 1
ATOM 2316 O O . ILE A 1 311 ? 25.143 -20.797 -6.059 1.00 33.06 311 ILE A O 1
ATOM 2320 N N . VAL A 1 312 ? 27.197 -19.904 -5.981 1.00 34.72 312 VAL A N 1
ATOM 2321 C CA . VAL A 1 312 ? 27.840 -21.055 -5.347 1.00 34.72 312 VAL A CA 1
ATOM 2322 C C . VAL A 1 312 ? 27.802 -20.792 -3.848 1.00 34.72 312 VAL A C 1
ATOM 2324 O O . VAL A 1 312 ? 28.490 -19.899 -3.360 1.00 34.72 312 VAL A O 1
ATOM 2327 N N . TYR A 1 313 ? 26.984 -21.547 -3.119 1.00 33.47 313 TYR A N 1
ATOM 2328 C CA . TYR A 1 313 ? 27.068 -21.577 -1.664 1.00 33.47 313 TYR A CA 1
ATOM 2329 C C . TYR A 1 313 ? 28.368 -22.287 -1.276 1.00 33.47 313 TYR A C 1
ATOM 2331 O O . TYR A 1 313 ? 28.603 -23.423 -1.694 1.00 33.47 313 TYR A O 1
ATOM 2339 N N . ALA A 1 314 ? 29.223 -21.614 -0.507 1.00 36.66 314 ALA A N 1
ATOM 2340 C CA . ALA A 1 314 ? 30.278 -22.297 0.225 1.00 36.66 314 ALA A CA 1
ATOM 2341 C C . ALA A 1 314 ? 29.617 -23.100 1.355 1.00 36.66 314 ALA A C 1
ATOM 2343 O O . ALA A 1 314 ? 28.791 -22.556 2.090 1.00 36.66 314 ALA A O 1
ATOM 2344 N N . SER A 1 315 ? 29.939 -24.393 1.406 1.00 49.62 315 SER A N 1
ATOM 2345 C CA . SER A 1 315 ? 29.507 -25.361 2.423 1.00 49.62 315 SER A CA 1
ATOM 2346 C C . SER A 1 315 ? 29.915 -24.962 3.833 1.00 49.62 315 SER A C 1
ATOM 2348 O O . SER A 1 315 ? 31.089 -24.540 3.963 1.00 49.62 315 SER A O 1
#